Protein AF-0000000085039555 (afdb_homodimer)

Secondary structure (DSSP, 8-state):
-----SS-HHHHHHHHHHHHHHH-STT--HHHHHHHHTS-HHHHHHHH-SHHHHHHHHHHHHHHHTHHHHHHHHH--STHHHHHHHHHHHHHHHTSTT--SS-HHHHHHHHTTT---HHHHHHHHHHHHHHHHHHHHHHHTT----HHHHHHHHHHHHHHHHHHHHHHHHS-HHHHHHHHHHHTTT-/-----SS-HHHHHHHHHHHHHHH-STT--HHHHHHHHTS-HHHHHHHH-SHHHHHHHHHHHHHHHTHHHHHHHHH--STHHHHHHHHHHHHHHHTSTT--SS-HHHHHHHHTTT---HHHHHHHHHHHHHHHHHHHHHHHTT----HHHHHHHHHHHHHHHHHHHHHHHHS-HHHHHHHHHHHTTT-

Foldseek 3Di:
DPPPPPDDLLQLLQQVLQVCQAQNLVRDDLVNSCVRSVHDSVVCCVVQVDSVSSVVVSVVSLCVLCVVLVVVLLPDQQFLVSLLVSLVVVLVSCVDPSHHAFGSLLRLCVVCVVPPPVVSNVVSVVVLVVQLVSNLVSNPRVDPDDSVVSSVLSVLSSVLSSVLRVCSHPPDPVVSVVSSVVSSPPD/DPPDPPDDLLQLLQQVLQVCQAQNLVRDDLVNSCVRSVHDSVVCCVVQVDSVSSVVVSVVSLCVLCVVLVVVLLPDQQFLVSLLVSLVVLLVSCVDPSHHAFGSLLRLCVVCVVPPPPVNNVVSVVVLVVQLVSNLVSNPRVDPDDSVVSSVLSVLSSVLSSVLRVCSHPPDPVVSVVSSVVSSPPD

Solvent-accessible surface area (backbone atoms only — not comparable to full-atom values): 20346 Å² total; per-residue (Å²): 124,81,80,78,72,94,66,59,68,71,60,32,36,53,41,43,27,48,48,37,45,69,55,33,71,88,67,50,48,71,67,57,43,27,61,63,38,69,45,55,67,67,57,48,35,72,73,36,63,40,73,67,40,46,47,56,52,15,53,53,50,49,51,56,72,4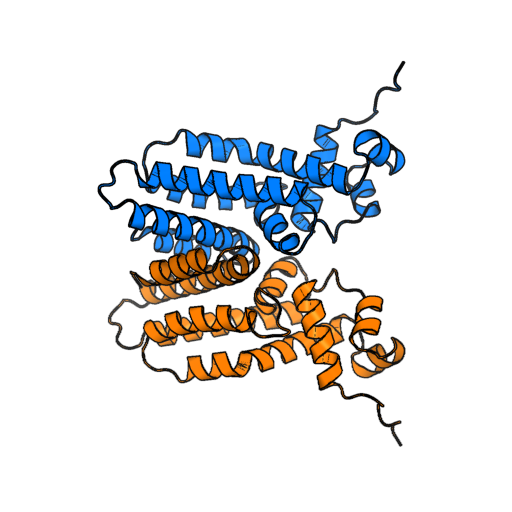9,33,62,62,50,52,53,52,68,70,52,84,63,15,61,59,42,54,53,49,47,56,53,51,57,53,52,53,26,70,38,86,85,48,49,53,41,44,57,59,58,51,48,44,64,71,43,49,84,50,83,53,61,67,63,49,49,54,38,48,50,50,53,52,49,51,36,50,51,44,39,55,28,54,50,51,95,51,88,69,54,70,69,56,48,51,37,50,23,39,25,49,52,38,49,49,49,10,48,30,56,34,56,50,71,50,54,73,65,44,50,49,33,29,53,55,58,66,52,70,77,103,125,82,80,77,72,95,67,58,68,70,60,32,37,51,42,42,28,48,47,37,45,69,54,32,70,88,67,50,46,72,67,57,44,26,63,64,38,70,45,55,65,65,58,47,35,72,75,37,63,42,72,65,40,46,48,56,50,16,54,53,49,47,52,57,71,48,34,62,62,50,52,54,52,69,70,51,85,63,15,60,60,43,53,54,49,46,56,54,50,57,52,52,52,28,70,37,87,86,46,49,55,40,45,56,58,59,50,47,44,63,71,43,49,85,52,82,53,61,66,64,47,48,54,39,49,49,50,53,53,50,51,35,51,51,44,39,55,28,54,49,50,94,50,87,70,55,68,69,56,47,50,38,51,22,40,25,50,52,36,48,49,49,9,47,31,56,33,56,50,70,51,52,75,65,45,50,49,33,29,56,54,58,64,52,73,78,104

Structure (mmCIF, N/CA/C/O backbone):
data_AF-0000000085039555-model_v1
#
loop_
_entity.id
_entity.type
_entity.pdbx_description
1 polymer 'Regulatory protein TetR'
#
loop_
_atom_site.group_PDB
_atom_site.id
_atom_site.type_symbol
_atom_site.label_atom_id
_atom_site.label_alt_id
_atom_site.label_comp_id
_atom_site.label_asym_id
_atom_site.label_entity_id
_atom_site.label_seq_id
_atom_site.pdbx_PDB_ins_code
_atom_site.Cartn_x
_atom_site.Cartn_y
_atom_site.Cartn_z
_atom_site.occupancy
_atom_site.B_iso_or_equiv
_atom_site.auth_seq_id
_atom_site.auth_comp_id
_atom_site.auth_asym_id
_atom_site.auth_atom_id
_atom_site.pdbx_PDB_model_num
ATOM 1 N N . MET A 1 1 ? -22.656 36.125 22.531 1 38.75 1 MET A N 1
ATOM 2 C CA . MET A 1 1 ? -23.172 35.375 21.375 1 38.75 1 MET A CA 1
ATOM 3 C C . MET A 1 1 ? -22.031 34.75 20.578 1 38.75 1 MET A C 1
ATOM 5 O O . MET A 1 1 ? -21.016 35.406 20.312 1 38.75 1 MET A O 1
ATOM 9 N N . ALA A 1 2 ? -21.859 33.469 20.688 1 50.06 2 ALA A N 1
ATOM 10 C CA . ALA A 1 2 ? -20.672 32.844 20.109 1 50.06 2 ALA A CA 1
ATOM 11 C C . ALA A 1 2 ? -20.484 33.281 18.656 1 50.06 2 ALA A C 1
ATOM 13 O O . ALA A 1 2 ? -21.438 33.312 17.875 1 50.06 2 ALA A O 1
ATOM 14 N N . ARG A 1 3 ? -19.531 34.062 18.344 1 52.81 3 ARG A N 1
ATOM 15 C CA . ARG A 1 3 ? -19.297 34.625 17.016 1 52.81 3 ARG A CA 1
ATOM 16 C C . ARG A 1 3 ? -19.469 33.562 15.938 1 52.81 3 ARG A C 1
ATOM 18 O O . ARG A 1 3 ? -18.953 32.438 16.078 1 52.81 3 ARG A O 1
ATOM 25 N N . LYS A 1 4 ? -20.562 33.625 15.125 1 56.28 4 LYS A N 1
ATOM 26 C CA . LYS A 1 4 ? -20.984 32.688 14.07 1 56.28 4 LYS A CA 1
ATOM 27 C C . LYS A 1 4 ? -19.844 32.406 13.094 1 56.28 4 LYS A C 1
ATOM 29 O O . LYS A 1 4 ? -19.203 33.344 12.602 1 56.28 4 LYS A O 1
ATOM 34 N N . LYS A 1 5 ? -19.25 31.203 13.016 1 69.44 5 LYS A N 1
ATOM 35 C CA . LYS A 1 5 ? -18.219 30.797 12.062 1 69.44 5 LYS A CA 1
ATOM 36 C C . LYS A 1 5 ? -18.609 31.172 10.633 1 69.44 5 LYS A C 1
ATOM 38 O O . LYS A 1 5 ? -19.781 31.047 10.25 1 69.44 5 LYS A O 1
ATOM 43 N N . GLU A 1 6 ? -17.828 31.875 9.914 1 80.19 6 GLU A N 1
ATOM 44 C CA . GLU A 1 6 ? -18.062 32.344 8.547 1 80.19 6 GLU A CA 1
ATOM 45 C C . GLU A 1 6 ? -17.859 31.203 7.543 1 80.19 6 GLU A C 1
ATOM 47 O O . GLU A 1 6 ? -17.844 31.438 6.332 1 80.19 6 GLU A O 1
ATOM 52 N N . TYR A 1 7 ? -17.672 29.953 8.031 1 87.44 7 TYR A N 1
ATOM 53 C CA . TYR A 1 7 ? -17.469 28.828 7.137 1 87.44 7 TYR A CA 1
ATOM 54 C C . TYR A 1 7 ? -18.234 27.594 7.633 1 87.44 7 TYR A C 1
ATOM 56 O O . TYR A 1 7 ? -18.609 27.531 8.797 1 87.44 7 TYR A O 1
ATOM 64 N N . ARG A 1 8 ? -18.516 26.719 6.719 1 92 8 ARG A N 1
ATOM 65 C CA . ARG A 1 8 ? -19.125 25.438 7.043 1 92 8 ARG A CA 1
ATOM 66 C C . ARG A 1 8 ? -18.078 24.391 7.344 1 92 8 ARG A C 1
ATOM 68 O O . ARG A 1 8 ? -17.234 24.078 6.492 1 92 8 ARG A O 1
ATOM 75 N N . GLU A 1 9 ? -18.094 23.766 8.461 1 92.12 9 GLU A N 1
ATOM 76 C CA . GLU A 1 9 ? -17.062 22.828 8.914 1 92.12 9 GLU A CA 1
ATOM 77 C C . GLU A 1 9 ? -16.984 21.625 7.992 1 92.12 9 GLU A C 1
ATOM 79 O O . GLU A 1 9 ? -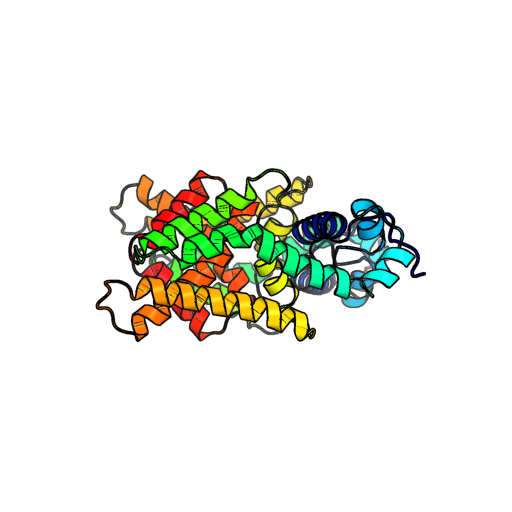15.883 21.141 7.684 1 92.12 9 GLU A O 1
ATOM 84 N N . GLU A 1 10 ? -18.172 21.172 7.488 1 92.19 10 GLU A N 1
ATOM 85 C CA . GLU A 1 10 ? -18.188 20 6.609 1 92.19 10 GLU A CA 1
ATOM 86 C C . GLU A 1 10 ? -17.453 20.281 5.305 1 92.19 10 GLU A C 1
ATOM 88 O O . GLU A 1 10 ? -16.75 19.406 4.781 1 92.19 10 GLU A O 1
ATOM 93 N N . GLU A 1 11 ? -17.547 21.453 4.832 1 94.19 11 GLU A N 1
ATOM 94 C CA . GLU A 1 11 ? -16.906 21.812 3.57 1 94.19 11 GLU A CA 1
ATOM 95 C C . GLU A 1 11 ? -15.398 21.922 3.725 1 94.19 11 GLU A C 1
ATOM 97 O O . GLU A 1 11 ? -14.648 21.453 2.865 1 94.19 11 GLU A O 1
ATOM 102 N N . VAL A 1 12 ? -15.031 22.547 4.797 1 95.94 12 VAL A N 1
ATOM 103 C CA . VAL A 1 12 ? -13.602 22.75 4.969 1 95.94 12 VAL A CA 1
ATOM 104 C C . VAL A 1 12 ? -12.922 21.422 5.301 1 95.94 12 VAL A C 1
ATOM 106 O O . VAL A 1 12 ? -11.781 21.188 4.898 1 95.94 12 VAL A O 1
ATOM 109 N N . ILE A 1 13 ? -13.641 20.547 5.973 1 96.75 13 ILE A N 1
ATOM 110 C CA . ILE A 1 13 ? -13.086 19.25 6.316 1 96.75 13 ILE A CA 1
ATOM 111 C C . ILE A 1 13 ? -12.984 18.391 5.059 1 96.75 13 ILE A C 1
ATOM 113 O O . ILE A 1 13 ? -12.031 17.609 4.898 1 96.75 13 ILE A O 1
ATOM 117 N N . ASP A 1 14 ? -13.945 18.531 4.203 1 95.38 14 ASP A N 1
ATOM 118 C CA . ASP A 1 14 ? -13.891 17.812 2.939 1 95.38 14 ASP A CA 1
ATOM 119 C C . ASP A 1 14 ? -12.625 18.156 2.164 1 95.38 14 ASP A C 1
ATOM 121 O O . ASP A 1 14 ? -11.969 17.266 1.618 1 95.38 14 ASP A O 1
ATOM 125 N N . LYS A 1 15 ? -12.289 19.391 2.15 1 95.75 15 LYS A N 1
ATOM 126 C CA . LYS A 1 15 ? -11.078 19.844 1.474 1 95.75 15 LYS A CA 1
ATOM 127 C C . LYS A 1 15 ? -9.828 19.312 2.168 1 95.75 15 LYS A C 1
ATOM 129 O O . LYS A 1 15 ? -8.875 18.891 1.506 1 95.75 15 LYS A O 1
ATOM 134 N N . ALA A 1 16 ? -9.844 19.359 3.488 1 96.94 16 ALA A N 1
ATOM 135 C CA . ALA A 1 16 ? -8.727 18.828 4.262 1 96.94 16 ALA A CA 1
ATOM 136 C C . ALA A 1 16 ? -8.555 17.328 4.027 1 96.94 16 ALA A C 1
ATOM 138 O O . ALA A 1 16 ? -7.434 16.844 3.881 1 96.94 16 ALA A O 1
ATOM 139 N N . MET A 1 17 ? -9.672 16.672 4 1 95.88 17 MET A N 1
ATOM 140 C CA . MET A 1 17 ? -9.672 15.227 3.783 1 95.88 17 MET A CA 1
ATOM 141 C C . MET A 1 17 ? -9 14.875 2.461 1 95.88 17 MET A C 1
ATOM 143 O O . MET A 1 17 ? -8.148 13.984 2.406 1 95.88 17 MET A O 1
ATOM 147 N N . ARG A 1 18 ? -9.297 15.586 1.459 1 93.88 18 ARG A N 1
ATOM 148 C CA . ARG A 1 18 ? -8.727 15.328 0.142 1 93.88 18 ARG A CA 1
ATOM 149 C C . ARG A 1 18 ? -7.223 15.602 0.133 1 93.88 18 ARG A C 1
ATOM 151 O O . ARG A 1 18 ? -6.465 14.906 -0.543 1 93.88 18 ARG A O 1
ATOM 158 N N . LEU A 1 19 ? -6.859 16.594 0.88 1 94.25 19 LEU A N 1
ATOM 159 C CA . LEU A 1 19 ? -5.434 16.891 0.996 1 94.25 19 LEU A CA 1
ATOM 160 C C . LEU A 1 19 ? -4.699 15.766 1.723 1 94.25 19 LEU A C 1
ATOM 162 O O . LEU A 1 19 ? -3.643 15.32 1.272 1 94.25 19 LEU A O 1
ATOM 166 N N . PHE A 1 20 ? -5.25 15.305 2.848 1 94.38 20 PHE A N 1
ATOM 167 C CA . PHE A 1 20 ? -4.66 14.195 3.586 1 94.38 20 PHE A CA 1
ATOM 168 C C . PHE A 1 20 ? -4.625 12.93 2.732 1 94.38 20 PHE A C 1
ATOM 170 O O . PHE A 1 20 ? -3.682 12.141 2.82 1 94.38 20 PHE A O 1
ATOM 177 N N . TRP A 1 21 ? -5.637 12.805 1.953 1 91.56 21 TRP A N 1
ATOM 178 C CA . TRP A 1 21 ? -5.734 11.648 1.074 1 91.56 21 TRP A CA 1
ATOM 179 C C . TRP A 1 21 ? -4.617 11.656 0.035 1 91.56 21 TRP A C 1
ATOM 181 O O . TRP A 1 21 ? -4.004 10.617 -0.237 1 91.56 21 TRP A O 1
ATOM 191 N N . ARG A 1 22 ? -4.328 12.758 -0.402 1 88 22 ARG A N 1
ATOM 192 C CA . ARG A 1 22 ? -3.311 12.906 -1.435 1 88 22 ARG A CA 1
ATOM 193 C C . ARG A 1 22 ? -1.908 12.844 -0.836 1 88 22 ARG A C 1
ATOM 195 O O . ARG A 1 22 ? -1.037 12.141 -1.361 1 88 22 ARG A O 1
ATOM 202 N N . ASN A 1 23 ? -1.763 13.477 0.374 1 85.56 23 ASN A N 1
ATOM 203 C CA . ASN A 1 23 ? -0.415 13.742 0.87 1 85.56 23 ASN A CA 1
ATOM 204 C C . ASN A 1 23 ? -0.046 12.797 2.012 1 85.56 23 ASN A C 1
ATOM 206 O O . ASN A 1 23 ? 1.136 12.578 2.283 1 85.56 23 ASN A O 1
ATOM 210 N N . GLY A 1 24 ? -1.087 12.305 2.682 1 88.94 24 GLY A N 1
ATOM 211 C CA . GLY A 1 24 ? -0.837 11.688 3.973 1 88.94 24 GLY A CA 1
ATOM 212 C C . GLY A 1 24 ? -0.773 12.688 5.113 1 88.94 24 GLY A C 1
ATOM 213 O O . GLY A 1 24 ? -0.814 13.898 4.887 1 88.94 24 GLY A O 1
ATOM 214 N N . TYR A 1 25 ? -0.724 12.203 6.316 1 90.12 25 TYR A N 1
ATOM 215 C CA . TYR A 1 25 ? -0.759 13.031 7.52 1 90.12 25 TYR A CA 1
ATOM 216 C C . TYR A 1 25 ? 0.548 13.789 7.699 1 90.12 25 TYR A C 1
ATOM 218 O O . TYR A 1 25 ? 0.542 15.008 7.895 1 90.12 25 TYR A O 1
ATOM 226 N N . GLU A 1 26 ? 1.621 13.125 7.617 1 83.81 26 GLU A N 1
ATOM 227 C CA . GLU A 1 26 ? 2.922 13.688 7.965 1 83.81 26 GLU A CA 1
ATOM 228 C C . GLU A 1 26 ? 3.336 14.766 6.969 1 83.81 26 GLU A C 1
ATOM 230 O O . GLU A 1 26 ? 3.943 15.773 7.352 1 83.81 26 GLU A O 1
ATOM 235 N N . ARG A 1 27 ? 2.91 14.625 5.738 1 83.62 27 ARG A N 1
ATOM 236 C CA . ARG A 1 27 ? 3.344 15.547 4.691 1 83.62 27 ARG A CA 1
ATOM 237 C C . ARG A 1 27 ? 2.416 16.75 4.602 1 83.62 27 ARG A C 1
ATOM 239 O O . ARG A 1 27 ? 2.674 17.688 3.838 1 83.62 27 ARG A O 1
ATOM 246 N N . THR A 1 28 ? 1.45 16.672 5.309 1 92.38 28 THR A N 1
ATOM 247 C CA . THR A 1 28 ? 0.508 17.781 5.312 1 92.38 28 THR A CA 1
ATOM 248 C C . THR A 1 28 ? 0.825 18.766 6.445 1 92.38 28 THR A C 1
ATOM 250 O O . THR A 1 28 ? 0.903 18.359 7.609 1 92.38 28 THR A O 1
ATOM 253 N N . SER A 1 29 ? 1.094 20 6.086 1 92.75 29 SER A N 1
ATOM 254 C CA . SER A 1 29 ? 1.401 21.016 7.082 1 92.75 29 SER A CA 1
ATOM 255 C C . SER A 1 29 ? 0.17 21.844 7.418 1 92.75 29 SER A C 1
ATOM 257 O O . SER A 1 29 ? -0.828 21.812 6.695 1 92.75 29 SER A O 1
ATOM 259 N N . MET A 1 30 ? 0.354 22.594 8.484 1 94.75 30 MET A N 1
ATOM 260 C CA . MET A 1 30 ? -0.72 23.5 8.867 1 94.75 30 MET A CA 1
ATOM 261 C C . MET A 1 30 ? -0.914 24.578 7.809 1 94.75 30 MET A C 1
ATOM 263 O O . MET A 1 30 ? -2.041 25.016 7.555 1 94.75 30 MET A O 1
ATOM 267 N N . GLN A 1 31 ? 0.128 24.953 7.238 1 95.38 31 GLN A N 1
ATOM 268 C CA . GLN A 1 31 ? 0.054 25.969 6.195 1 95.38 31 GLN A CA 1
ATOM 269 C C . GLN A 1 31 ? -0.742 25.469 4.992 1 95.38 31 GLN A C 1
ATOM 271 O O . GLN A 1 31 ? -1.551 26.203 4.426 1 95.38 31 GLN A O 1
ATOM 276 N N . MET A 1 32 ? -0.515 24.25 4.582 1 95 32 MET A N 1
ATOM 277 C CA . MET A 1 32 ? -1.264 23.641 3.49 1 95 32 MET A CA 1
ATOM 278 C C . MET A 1 32 ? -2.748 23.547 3.828 1 95 32 MET A C 1
ATOM 280 O O . MET A 1 32 ? -3.6 23.812 2.98 1 95 32 MET A O 1
ATOM 284 N N . LEU A 1 33 ? -3.012 23.172 5.078 1 97.56 33 LEU A N 1
ATOM 285 C CA . LEU A 1 33 ? -4.398 23.062 5.523 1 97.56 33 LEU A CA 1
ATOM 286 C C . LEU A 1 33 ? -5.09 24.422 5.48 1 97.56 33 LEU A C 1
ATOM 288 O O . LEU A 1 33 ? -6.223 24.531 5.012 1 97.56 33 LEU A O 1
ATOM 292 N N . GLU A 1 34 ? -4.371 25.406 5.922 1 96.75 34 GLU A N 1
ATOM 293 C CA . GLU A 1 34 ? -4.918 26.75 5.875 1 96.75 34 GLU A CA 1
ATOM 294 C C . GLU A 1 34 ? -5.297 27.141 4.449 1 96.75 34 GLU A C 1
ATOM 296 O O . GLU A 1 34 ? -6.379 27.688 4.215 1 96.75 34 GLU A O 1
ATOM 301 N N . LYS A 1 35 ? -4.461 26.875 3.592 1 97 35 LYS A N 1
ATOM 302 C CA . LYS A 1 35 ? -4.648 27.25 2.193 1 97 35 LYS A CA 1
ATOM 303 C C . LYS A 1 35 ? -5.836 26.531 1.58 1 97 35 LYS A C 1
ATOM 305 O O . LYS A 1 35 ? -6.699 27.141 0.956 1 97 35 LYS A O 1
ATOM 310 N N . VAL A 1 36 ? -5.957 25.25 1.78 1 96 36 VAL A N 1
ATOM 311 C CA . VAL A 1 36 ? -6.957 24.453 1.081 1 96 36 VAL A CA 1
ATOM 312 C C . VAL A 1 36 ? -8.32 24.625 1.755 1 96 36 VAL A C 1
ATOM 314 O O . VAL A 1 36 ? -9.352 24.625 1.085 1 96 36 VAL A O 1
ATOM 317 N N . MET A 1 37 ? -8.242 24.734 3.045 1 96.56 37 MET A N 1
ATOM 318 C CA . MET A 1 37 ? -9.492 24.891 3.781 1 96.56 37 MET A CA 1
ATOM 319 C C . MET A 1 37 ? -10.062 26.297 3.615 1 96.56 37 MET A C 1
ATOM 321 O O . MET A 1 37 ? -11.266 26.5 3.797 1 96.56 37 MET A O 1
ATOM 325 N N . GLY A 1 38 ? -9.172 27.25 3.471 1 96.25 38 GLY A N 1
ATOM 326 C CA . GLY A 1 38 ? -9.609 28.625 3.242 1 96.25 38 GLY A CA 1
ATOM 327 C C . GLY A 1 38 ? -9.922 29.375 4.523 1 96.25 38 GLY A C 1
ATOM 328 O O . GLY A 1 38 ? -10.695 30.328 4.52 1 96.25 38 GLY A O 1
ATOM 329 N N . ILE A 1 39 ? -9.492 28.875 5.594 1 95.06 39 ILE A N 1
ATOM 330 C CA . ILE A 1 39 ? -9.648 29.531 6.891 1 95.06 39 ILE A CA 1
ATOM 331 C C . ILE A 1 39 ? -8.289 29.656 7.566 1 95.06 39 ILE A C 1
ATOM 333 O O . ILE A 1 39 ? -7.383 28.859 7.316 1 95.06 39 ILE A O 1
ATOM 337 N N . ASN A 1 40 ? -8.156 30.641 8.391 1 93 40 ASN A N 1
ATOM 338 C CA . ASN A 1 40 ? -6.844 30.891 8.984 1 93 40 ASN A CA 1
ATOM 339 C C . ASN A 1 40 ? -6.547 29.922 10.117 1 93 40 ASN A C 1
ATOM 341 O O . ASN A 1 40 ? -7.438 29.203 10.57 1 93 40 ASN A O 1
ATOM 345 N N . LYS A 1 41 ? -5.324 29.922 10.578 1 93.88 41 LYS A N 1
ATOM 346 C CA . LYS A 1 41 ? -4.824 28.969 11.57 1 93.88 41 LYS A CA 1
ATOM 347 C C . LYS A 1 41 ? -5.609 29.094 12.875 1 93.88 41 LYS A C 1
ATOM 349 O O . LYS A 1 41 ? -5.879 28.078 13.531 1 93.88 41 LYS A O 1
ATOM 354 N N . PHE A 1 42 ? -5.922 30.281 13.266 1 92.31 42 PHE A N 1
ATOM 355 C CA . PHE A 1 42 ? -6.66 30.5 14.508 1 92.31 42 PHE A CA 1
ATOM 356 C C . PHE A 1 42 ? -8.016 29.812 14.453 1 92.31 42 PHE A C 1
ATOM 358 O O . PHE A 1 42 ? -8.43 29.156 15.414 1 92.31 42 PHE A O 1
ATOM 365 N N . SER A 1 43 ? -8.633 30 13.367 1 93.88 43 SER A N 1
ATOM 366 C CA . SER A 1 43 ? -9.93 29.359 13.172 1 93.88 43 SER A CA 1
ATOM 367 C C . SER A 1 43 ? -9.812 27.828 13.219 1 93.88 43 SER A C 1
ATOM 369 O O . SER A 1 43 ? -10.664 27.156 13.797 1 93.88 43 SER A O 1
ATOM 371 N N . ILE A 1 44 ? -8.766 27.25 12.57 1 95.69 44 ILE A N 1
ATOM 372 C CA . ILE A 1 44 ? -8.539 25.797 12.555 1 95.69 44 ILE A CA 1
ATOM 373 C C . ILE A 1 44 ? -8.336 25.297 13.984 1 95.69 44 ILE A C 1
ATOM 375 O O . ILE A 1 44 ? -8.953 24.328 14.398 1 95.69 44 ILE A O 1
ATOM 379 N N . TYR A 1 45 ? -7.594 26.031 14.75 1 94.31 45 TYR A N 1
ATOM 380 C CA . TYR A 1 45 ? -7.312 25.641 16.125 1 94.31 45 TYR A CA 1
ATOM 381 C C . TYR A 1 45 ? -8.562 25.734 16.984 1 94.31 45 TYR A C 1
ATOM 383 O O . TYR A 1 45 ? -8.812 24.875 17.844 1 94.31 45 TYR A O 1
ATOM 391 N N . SER A 1 46 ? -9.25 26.766 16.75 1 94.06 46 SER A N 1
ATOM 392 C CA . SER A 1 46 ? -10.453 27 17.547 1 94.06 46 SER A CA 1
ATOM 393 C C . SER A 1 46 ? -11.492 25.922 17.281 1 94.06 46 SER A C 1
ATOM 395 O O . SER A 1 46 ? -12.164 25.469 18.219 1 94.06 46 SER A O 1
ATOM 397 N N . SER A 1 47 ? -11.516 25.516 16.078 1 94.25 47 SER A N 1
ATOM 398 C CA . SER A 1 47 ? -12.578 24.594 15.688 1 94.25 47 SER A CA 1
ATOM 399 C C . SER A 1 47 ? -12.133 23.141 15.852 1 94.25 47 SER A C 1
ATOM 401 O O . SER A 1 47 ? -12.938 22.266 16.188 1 94.25 47 SER A O 1
ATOM 403 N N . PHE A 1 48 ? -10.828 22.828 15.586 1 95.62 48 PHE A N 1
ATOM 404 C CA . PHE A 1 48 ? -10.414 21.438 15.461 1 95.62 48 PHE A CA 1
ATOM 405 C C . PHE A 1 48 ? -9.289 21.109 16.438 1 95.62 48 PHE A C 1
ATOM 407 O O . PHE A 1 48 ? -8.898 19.953 16.578 1 95.62 48 PHE A O 1
ATOM 414 N N . GLY A 1 49 ? -8.773 22.188 17.016 1 94.38 49 GLY A N 1
ATOM 415 C CA . GLY A 1 49 ? -7.793 21.984 18.078 1 94.38 49 GLY A CA 1
ATOM 416 C C . GLY A 1 49 ? -6.371 21.891 17.562 1 94.38 49 GLY A C 1
ATOM 417 O O . GLY A 1 49 ? -5.477 22.578 18.031 1 94.38 49 GLY A O 1
ATOM 418 N N . SER A 1 50 ? -6.188 20.984 16.594 1 94.88 50 SER A N 1
ATOM 419 C CA . SER A 1 50 ? -4.852 20.688 16.094 1 94.88 50 SER A CA 1
ATOM 420 C C . SER A 1 50 ? -4.91 20.031 14.727 1 94.88 50 SER A C 1
ATOM 422 O O . SER A 1 50 ? -5.996 19.719 14.227 1 94.88 50 SER A O 1
ATOM 424 N N . LYS A 1 51 ? -3.727 19.859 14.125 1 95.31 51 LYS A N 1
ATOM 425 C CA . LYS A 1 51 ? -3.643 19.078 12.906 1 95.31 51 LYS A CA 1
ATOM 426 C C . LYS A 1 51 ? -4.254 17.688 13.102 1 95.31 51 LYS A C 1
ATOM 428 O O . LYS A 1 51 ? -4.965 17.188 12.227 1 95.31 51 LYS A O 1
ATOM 433 N N . ARG A 1 52 ? -3.898 17.156 14.234 1 94.88 52 ARG A N 1
ATOM 434 C CA . ARG A 1 52 ? -4.445 15.852 14.594 1 94.88 52 ARG A CA 1
ATOM 435 C C . ARG A 1 52 ? -5.969 15.898 14.648 1 94.88 52 ARG A C 1
ATOM 437 O O . ARG A 1 52 ? -6.637 14.961 14.188 1 94.88 52 ARG A O 1
ATOM 444 N N . GLY A 1 53 ? -6.457 16.875 15.219 1 95.69 53 GLY A N 1
ATOM 445 C CA . GLY A 1 53 ? -7.898 17.047 15.266 1 95.69 53 GLY A CA 1
ATOM 446 C C . GLY A 1 53 ? -8.531 17.125 13.891 1 95.69 53 GLY A C 1
ATOM 447 O O . GLY A 1 53 ? -9.57 16.516 13.633 1 95.69 53 GLY A O 1
ATOM 448 N N . VAL A 1 54 ? -7.953 17.922 13.023 1 97.19 54 VAL A N 1
ATOM 449 C CA . VAL A 1 54 ? -8.43 18.031 11.648 1 97.19 54 VAL A CA 1
ATOM 450 C C . VAL A 1 54 ? -8.383 16.656 10.977 1 97.19 54 VAL A C 1
ATOM 452 O O . VAL A 1 54 ? -9.32 16.281 10.273 1 97.19 54 VAL A O 1
ATOM 455 N N . PHE A 1 55 ? -7.355 15.938 11.211 1 96.81 55 PHE A N 1
ATOM 456 C CA . PHE A 1 55 ? -7.164 14.633 10.586 1 96.81 55 PHE A CA 1
ATOM 457 C C . PHE A 1 55 ? -8.234 13.648 11.039 1 96.81 55 PHE A C 1
ATOM 459 O O . PHE A 1 55 ? -8.812 12.93 10.219 1 96.81 55 PHE A O 1
ATOM 466 N N . LEU A 1 56 ? -8.461 13.641 12.344 1 95.5 56 LEU A N 1
ATOM 467 C CA . LEU A 1 56 ? -9.477 12.742 12.875 1 95.5 56 LEU A CA 1
ATOM 468 C C . LEU A 1 56 ? -10.844 13.031 12.25 1 95.5 56 LEU A 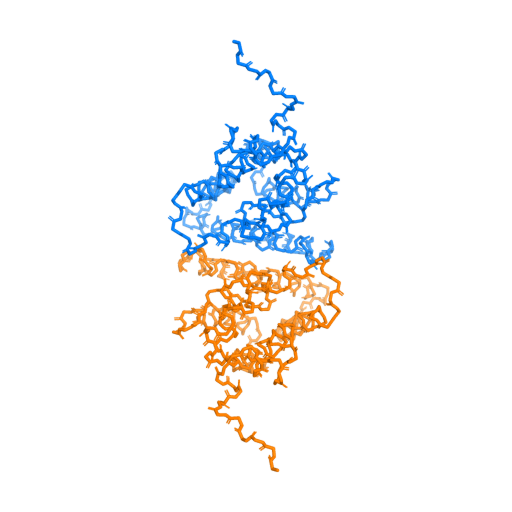C 1
ATOM 470 O O . LEU A 1 56 ? -11.562 12.102 11.875 1 95.5 56 LEU A O 1
ATOM 474 N N . GLN A 1 57 ? -11.117 14.273 12.078 1 95.69 57 GLN A N 1
ATOM 475 C CA . GLN A 1 57 ? -12.375 14.648 11.43 1 95.69 57 GLN A CA 1
ATOM 476 C C . GLN A 1 57 ? -12.359 14.281 9.953 1 95.69 57 GLN A C 1
ATOM 478 O O . GLN A 1 57 ? -13.398 13.922 9.383 1 95.69 57 GLN A O 1
ATOM 483 N N . SER A 1 58 ? -11.25 14.391 9.328 1 96.31 58 SER A N 1
ATOM 484 C CA . SER A 1 58 ? -11.102 14.008 7.93 1 96.31 58 SER A CA 1
ATOM 485 C C . SER A 1 58 ? -11.344 12.516 7.734 1 96.31 58 SER A C 1
ATOM 487 O O . SER A 1 58 ? -11.953 12.109 6.746 1 96.31 58 SER A O 1
ATOM 489 N N . LEU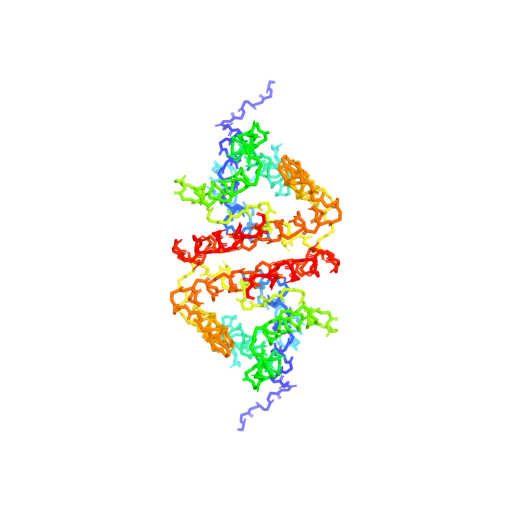 A 1 59 ? -10.844 11.711 8.688 1 94.62 59 LEU A N 1
ATOM 490 C CA . LEU A 1 59 ? -11.078 10.273 8.625 1 94.62 59 LEU A CA 1
ATOM 491 C C . LEU A 1 59 ? -12.562 9.961 8.711 1 94.62 59 LEU A C 1
ATOM 493 O O . LEU A 1 59 ? -13.062 9.086 7.992 1 94.62 59 LEU A O 1
ATOM 497 N N . ASN A 1 60 ? -13.227 10.68 9.531 1 93.19 60 ASN A N 1
ATOM 498 C CA . ASN A 1 60 ? -14.672 10.508 9.641 1 93.19 60 ASN A CA 1
ATOM 499 C C . ASN A 1 60 ? -15.383 10.922 8.352 1 93.19 60 ASN A C 1
ATOM 501 O O . ASN A 1 60 ? -16.328 10.258 7.91 1 93.19 60 ASN A O 1
ATOM 505 N N . CYS A 1 61 ? -14.945 12.016 7.848 1 93.81 61 CYS A N 1
ATOM 506 C CA . CYS A 1 61 ? -15.492 12.5 6.586 1 93.81 61 CYS A CA 1
ATOM 507 C C . CYS A 1 61 ? -15.289 11.477 5.477 1 93.81 61 CYS A C 1
ATOM 509 O O . CYS A 1 61 ? -16.203 11.234 4.68 1 93.81 61 CYS A O 1
ATOM 511 N N . TYR A 1 62 ? -14.156 10.891 5.438 1 93.31 62 TYR A N 1
ATOM 512 C CA . TYR A 1 62 ? -13.852 9.859 4.449 1 93.31 62 TYR A CA 1
ATOM 513 C C . TYR A 1 62 ? -14.805 8.68 4.586 1 93.31 62 TYR A C 1
ATOM 515 O O . TYR A 1 62 ? -15.312 8.164 3.586 1 93.31 62 TYR A O 1
ATOM 523 N N . GLN A 1 63 ? -14.977 8.242 5.801 1 89.62 63 GLN A N 1
ATOM 524 C CA . GLN A 1 63 ? -15.867 7.117 6.047 1 89.62 63 GLN A CA 1
ATOM 525 C C . GLN A 1 63 ? -17.281 7.418 5.555 1 89.62 63 GLN A C 1
ATOM 527 O O . GLN A 1 63 ? -17.969 6.531 5.035 1 89.62 63 GLN A O 1
ATOM 532 N N . SER A 1 64 ? -17.672 8.656 5.68 1 87.81 64 SER A N 1
ATOM 533 C CA . SER A 1 64 ? -18.969 9.062 5.18 1 87.81 64 SER A CA 1
ATOM 534 C C . SER A 1 64 ? -19 9.086 3.654 1 87.81 64 SER A C 1
ATOM 536 O O . SER A 1 64 ? -20.016 8.734 3.041 1 87.81 64 SER A O 1
ATOM 538 N N . THR A 1 65 ? -17.938 9.539 3.078 1 85.38 65 THR A N 1
ATOM 539 C CA . THR A 1 65 ? -17.797 9.625 1.627 1 85.38 65 THR A CA 1
ATOM 540 C C . THR A 1 65 ? -17.922 8.242 0.99 1 85.38 65 THR A C 1
ATOM 542 O O . THR A 1 65 ? -18.578 8.086 -0.044 1 85.38 65 THR A O 1
ATOM 545 N N . VAL A 1 66 ? -17.344 7.262 1.67 1 87.06 66 VAL A N 1
ATOM 546 C CA . VAL A 1 66 ? -17.391 5.91 1.116 1 87.06 66 VAL A CA 1
ATOM 547 C C . VAL A 1 66 ? -18.531 5.121 1.752 1 87.06 66 VAL A C 1
ATOM 549 O O . VAL A 1 66 ? -18.719 3.939 1.453 1 87.06 66 VAL A O 1
ATOM 552 N N . GLY A 1 67 ? -19.266 5.75 2.594 1 87.69 67 GLY A N 1
ATOM 553 C CA . GLY A 1 67 ? -20.312 5.113 3.379 1 87.69 67 GLY A CA 1
ATOM 554 C C . GLY A 1 67 ? -21.359 4.406 2.527 1 87.69 67 GLY A C 1
ATOM 555 O O . GLY A 1 67 ? -21.766 3.289 2.846 1 87.69 67 GLY A O 1
ATOM 556 N N . ALA A 1 68 ? -21.703 5.051 1.434 1 88.62 68 ALA A N 1
ATOM 557 C CA . ALA A 1 68 ? -22.719 4.473 0.565 1 88.62 68 ALA A CA 1
ATOM 558 C C . ALA A 1 68 ? -22.266 3.143 -0.021 1 88.62 68 ALA A C 1
ATOM 560 O O . ALA A 1 68 ? -23.047 2.199 -0.135 1 88.62 68 ALA A O 1
ATOM 561 N N . MET A 1 69 ? -21.047 3.076 -0.403 1 90.5 69 MET A N 1
ATOM 562 C CA . MET A 1 69 ? -20.5 1.844 -0.954 1 90.5 69 MET A CA 1
ATOM 563 C C . MET A 1 69 ? -20.531 0.722 0.078 1 90.5 69 MET A C 1
ATOM 565 O O . MET A 1 69 ? -20.922 -0.405 -0.236 1 90.5 69 MET A O 1
ATOM 569 N N . PHE A 1 70 ? -20.234 1.059 1.306 1 91.25 70 PHE A N 1
ATOM 570 C CA . PHE A 1 70 ? -20.219 0.06 2.367 1 91.25 70 PHE A CA 1
ATOM 571 C C . PHE A 1 70 ? -21.625 -0.366 2.742 1 91.25 70 PHE A C 1
ATOM 573 O O . PHE A 1 70 ? -21.875 -1.541 3.02 1 91.25 70 PHE A O 1
ATOM 580 N N . GLU A 1 71 ? -22.484 0.611 2.76 1 93.31 71 GLU A N 1
ATOM 581 C CA . GLU A 1 71 ? -23.875 0.276 3.055 1 93.31 71 GLU A CA 1
ATOM 582 C C . GLU A 1 71 ? -24.453 -0.667 2.002 1 93.31 71 GLU A C 1
ATOM 584 O O . GLU A 1 71 ? -25.156 -1.626 2.338 1 93.31 71 GLU A O 1
ATOM 589 N N . LYS A 1 72 ? -24.172 -0.34 0.762 1 94.75 72 LYS A N 1
ATOM 590 C CA . LYS A 1 72 ? -24.562 -1.226 -0.326 1 94.75 72 LYS A CA 1
ATOM 591 C C . LYS A 1 72 ? -23.984 -2.625 -0.139 1 94.75 72 LYS A C 1
ATOM 593 O O . LYS A 1 72 ? -24.703 -3.623 -0.3 1 94.75 72 LYS A O 1
ATOM 598 N N . PHE A 1 73 ? -22.766 -2.719 0.221 1 95.88 73 PHE A N 1
ATOM 599 C CA . PHE A 1 73 ? -22.062 -3.982 0.438 1 95.88 73 PHE A CA 1
ATOM 600 C C . PHE A 1 73 ? -22.688 -4.75 1.596 1 95.88 73 PHE A C 1
ATOM 602 O O . PHE A 1 73 ? -22.953 -5.953 1.482 1 95.88 73 PHE A O 1
ATOM 609 N N . LYS A 1 74 ? -22.984 -4.086 2.639 1 94.88 74 LYS A N 1
ATOM 610 C CA . LYS A 1 74 ? -23.562 -4.684 3.836 1 94.88 74 LYS A CA 1
ATOM 611 C C . LYS A 1 74 ? -24.938 -5.293 3.535 1 94.88 74 LYS A C 1
ATOM 613 O O . LYS A 1 74 ? -25.266 -6.367 4.039 1 94.88 74 LYS A O 1
ATOM 618 N N . LYS A 1 75 ? -25.641 -4.676 2.723 1 95.81 75 LYS A N 1
ATOM 619 C CA . LYS A 1 75 ? -27.016 -5.066 2.467 1 95.81 75 LYS A CA 1
ATOM 620 C C . LYS A 1 75 ? -27.094 -6.148 1.396 1 95.81 75 LYS A C 1
ATOM 622 O O . LYS A 1 75 ? -28.125 -6.812 1.25 1 95.81 75 LYS A O 1
ATOM 627 N N . ALA A 1 76 ? -26.047 -6.281 0.603 1 95.38 76 ALA A N 1
ATOM 628 C CA . ALA A 1 76 ? -26.031 -7.273 -0.471 1 95.38 76 ALA A CA 1
ATOM 629 C C . ALA A 1 76 ? -26.047 -8.688 0.091 1 95.38 76 ALA A C 1
ATOM 631 O O . ALA A 1 76 ? -25.594 -8.922 1.215 1 95.38 76 ALA A O 1
ATOM 632 N N . SER A 1 77 ? -26.594 -9.664 -0.68 1 95.56 77 SER A N 1
ATOM 633 C CA . SER A 1 77 ? -26.781 -11.016 -0.145 1 95.56 77 SER A CA 1
ATOM 634 C C . SER A 1 77 ? -26.391 -12.07 -1.169 1 95.56 77 SER A C 1
ATOM 636 O O . SER A 1 77 ? -26.938 -13.172 -1.177 1 95.56 77 SER A O 1
ATOM 638 N N . ASN A 1 78 ? -25.469 -11.75 -2.059 1 96.5 78 ASN A N 1
ATOM 639 C CA . ASN A 1 78 ? -25.062 -12.68 -3.107 1 96.5 78 ASN A CA 1
ATOM 640 C C . ASN A 1 78 ? -23.734 -13.336 -2.793 1 96.5 78 ASN A C 1
ATOM 642 O O . ASN A 1 78 ? -23.062 -13.867 -3.689 1 96.5 78 ASN A O 1
ATOM 646 N N . GLY A 1 79 ? -23.266 -13.211 -1.586 1 96.88 79 GLY A N 1
ATOM 647 C CA . GLY A 1 79 ? -22.078 -13.93 -1.138 1 96.88 79 GLY A CA 1
ATOM 648 C C . GLY A 1 79 ? -20.812 -13.406 -1.767 1 96.88 79 GLY A C 1
ATOM 649 O O . GLY A 1 79 ? -20.531 -12.203 -1.731 1 96.88 79 GLY A O 1
ATOM 650 N N . VAL A 1 80 ? -20.031 -14.289 -2.369 1 96.94 80 VAL A N 1
ATOM 651 C CA . VAL A 1 80 ? -18.719 -13.984 -2.914 1 96.94 80 VAL A CA 1
ATOM 652 C C . VAL A 1 80 ? -18.844 -12.938 -4.023 1 96.94 80 VAL A C 1
ATOM 654 O O . VAL A 1 80 ? -17.984 -12.062 -4.16 1 96.94 80 VAL A O 1
ATOM 657 N N . GLU A 1 81 ? -19.906 -12.992 -4.75 1 96.88 81 GLU A N 1
ATOM 658 C CA . GLU A 1 81 ? -20.109 -12.031 -5.828 1 96.88 81 GLU A CA 1
ATOM 659 C C . GLU A 1 81 ? -20.234 -10.609 -5.281 1 96.88 81 GLU A C 1
ATOM 661 O O . GLU A 1 81 ? -19.828 -9.648 -5.941 1 96.88 81 GLU A O 1
ATOM 666 N N . ASP A 1 82 ? -20.75 -10.477 -4.09 1 97.81 82 ASP A N 1
ATOM 667 C CA . ASP A 1 82 ? -20.828 -9.172 -3.439 1 97.81 82 ASP A CA 1
ATOM 668 C C . ASP A 1 82 ? -19.438 -8.633 -3.113 1 97.81 82 ASP A C 1
ATOM 670 O O . ASP A 1 82 ? -19.203 -7.426 -3.217 1 97.81 82 ASP A O 1
ATOM 674 N N . ILE A 1 83 ? -18.562 -9.5 -2.703 1 98.06 83 ILE A N 1
ATOM 675 C CA . ILE A 1 83 ? -17.203 -9.086 -2.381 1 98.06 83 ILE A CA 1
ATOM 676 C C . ILE A 1 83 ? -16.5 -8.617 -3.65 1 98.06 83 ILE A C 1
ATOM 678 O O . ILE A 1 83 ? -15.844 -7.57 -3.656 1 98.06 83 ILE A O 1
ATOM 682 N N . LYS A 1 84 ? -16.688 -9.406 -4.664 1 97.75 84 LYS A N 1
ATOM 683 C CA . LYS A 1 84 ? -16.094 -9.047 -5.941 1 97.75 84 LYS A CA 1
ATOM 684 C C . LYS A 1 84 ? -16.578 -7.68 -6.414 1 97.75 84 LYS A C 1
ATOM 686 O O . LYS A 1 84 ? -15.781 -6.836 -6.828 1 97.75 84 LYS A O 1
ATOM 691 N N . GLN A 1 85 ? -17.844 -7.461 -6.324 1 97.38 85 GLN A N 1
ATOM 692 C CA . GLN A 1 85 ? -18.406 -6.176 -6.715 1 97.38 85 GLN A CA 1
ATOM 693 C C . GLN A 1 85 ? -17.859 -5.047 -5.84 1 97.38 85 GLN A C 1
ATOM 695 O O . GLN A 1 85 ? -17.609 -3.945 -6.328 1 97.38 85 GLN A O 1
ATOM 700 N N . PHE A 1 86 ? -17.75 -5.324 -4.57 1 97.25 86 PHE A N 1
ATOM 701 C CA . PHE A 1 86 ? -17.172 -4.344 -3.654 1 97.25 86 PHE A CA 1
ATOM 702 C C . PHE A 1 86 ? -15.773 -3.945 -4.094 1 97.25 86 PHE A C 1
ATOM 704 O O . PHE A 1 86 ? -15.398 -2.773 -4.016 1 97.25 86 PHE A O 1
ATOM 711 N N . PHE A 1 87 ? -14.945 -4.891 -4.551 1 97.25 87 PHE A N 1
ATOM 712 C CA . PHE A 1 87 ? -13.617 -4.602 -5.078 1 97.25 87 PHE A CA 1
ATOM 713 C C . PHE A 1 87 ? -13.695 -3.646 -6.262 1 97.25 87 PHE A C 1
ATOM 715 O O . PHE A 1 87 ? -12.984 -2.643 -6.305 1 97.25 87 PHE A O 1
ATOM 722 N N . TYR A 1 88 ? -14.57 -3.918 -7.168 1 96.62 88 TYR A N 1
ATOM 723 C CA . TYR A 1 88 ? -14.734 -3.049 -8.328 1 96.62 88 TYR A CA 1
ATOM 724 C C . TYR A 1 88 ? -15.227 -1.669 -7.91 1 96.62 88 TYR A C 1
ATOM 726 O O . TYR A 1 88 ? -14.734 -0.652 -8.398 1 96.62 88 TYR A O 1
ATOM 734 N N . ASP A 1 89 ? -16.203 -1.618 -7 1 95.44 89 ASP A N 1
ATOM 735 C CA . ASP A 1 89 ? -16.75 -0.353 -6.52 1 95.44 89 ASP A CA 1
ATOM 736 C C . ASP A 1 89 ? -15.664 0.503 -5.867 1 95.44 89 ASP A C 1
ATOM 738 O O . ASP A 1 89 ? -15.656 1.727 -6.012 1 95.44 89 ASP A O 1
ATOM 742 N N . SER A 1 90 ? -14.781 -0.104 -5.141 1 94.06 90 SER A N 1
ATOM 743 C CA . SER A 1 90 ? -13.75 0.62 -4.41 1 94.06 90 SER A CA 1
ATOM 744 C C . SER A 1 90 ? -12.797 1.331 -5.359 1 94.06 90 SER A C 1
ATOM 746 O O . SER A 1 90 ? -12.32 2.428 -5.062 1 94.06 90 SER A O 1
ATOM 748 N N . VAL A 1 91 ? -12.523 0.692 -6.508 1 93.44 91 VAL A N 1
ATOM 749 C CA . VAL A 1 91 ? -11.656 1.302 -7.508 1 93.44 91 VAL A CA 1
ATOM 750 C C . VAL A 1 91 ? -12.398 2.422 -8.227 1 93.44 91 VAL A C 1
ATOM 752 O O . VAL A 1 91 ? -11.805 3.447 -8.57 1 93.44 91 VAL A O 1
ATOM 755 N N . ALA A 1 92 ? -13.625 2.207 -8.453 1 91.12 92 ALA A N 1
ATOM 756 C CA . ALA A 1 92 ? -14.445 3.178 -9.172 1 91.12 92 ALA A CA 1
ATOM 757 C C . ALA A 1 92 ? -14.547 4.488 -8.398 1 91.12 92 ALA A C 1
ATOM 759 O O . ALA A 1 92 ? -14.617 5.566 -8.992 1 91.12 92 ALA A O 1
ATOM 760 N N . ILE A 1 93 ? -14.539 4.395 -7.094 1 87.69 93 ILE A N 1
ATOM 761 C CA . ILE A 1 93 ? -14.617 5.574 -6.242 1 87.69 93 ILE A CA 1
ATOM 762 C C . ILE A 1 93 ? -13.422 6.484 -6.504 1 87.69 93 ILE A C 1
ATOM 764 O O . ILE A 1 93 ? -13.539 7.711 -6.441 1 87.69 93 ILE A O 1
ATOM 768 N N . CYS A 1 94 ? -12.312 5.918 -6.762 1 85.31 94 CYS A N 1
ATOM 769 C CA . CYS A 1 94 ? -11.086 6.668 -7 1 85.31 94 CYS A CA 1
ATOM 770 C C . CYS A 1 94 ? -11.18 7.465 -8.297 1 85.31 94 CYS A C 1
ATOM 772 O O . CYS A 1 94 ? -10.461 8.453 -8.477 1 85.31 94 CYS A O 1
ATOM 774 N N . ALA A 1 95 ? -12 7.023 -9.172 1 82.44 95 ALA A N 1
ATOM 775 C CA . ALA A 1 95 ? -12.125 7.668 -10.477 1 82.44 95 ALA A CA 1
ATOM 776 C C . ALA A 1 95 ? -13.117 8.82 -10.422 1 82.44 95 ALA A C 1
ATOM 778 O O . ALA A 1 95 ? -13.227 9.602 -11.375 1 82.44 95 ALA A O 1
ATOM 779 N N . GLU A 1 96 ? -13.812 8.906 -9.32 1 83.56 96 GLU A N 1
ATOM 780 C CA . GLU A 1 96 ? -14.781 10 -9.18 1 83.56 96 GLU A CA 1
ATOM 781 C C . GLU A 1 96 ? -14.078 11.344 -9.07 1 83.56 96 GLU A C 1
ATOM 783 O O . GLU A 1 96 ? -13 11.445 -8.469 1 83.56 96 GLU A O 1
ATOM 788 N N . GLU A 1 97 ? -14.656 12.312 -9.578 1 80.69 97 GLU A N 1
ATOM 789 C CA . GLU A 1 97 ? -14.078 13.648 -9.602 1 80.69 97 GLU A CA 1
ATOM 790 C C . GLU A 1 97 ? -13.781 14.141 -8.188 1 80.69 97 GLU A C 1
ATOM 792 O O . GLU A 1 97 ? -14.617 14.016 -7.289 1 80.69 97 GLU A O 1
ATOM 797 N N . GLY A 1 98 ? -12.617 14.672 -8.039 1 80.44 98 GLY A N 1
ATOM 798 C CA . GLY A 1 98 ? -12.227 15.219 -6.746 1 80.44 98 GLY A CA 1
ATOM 799 C C . GLY A 1 98 ? -11.578 14.195 -5.836 1 80.44 98 GLY A C 1
ATOM 800 O O . GLY A 1 98 ? -10.914 14.562 -4.863 1 80.44 98 GLY A O 1
ATOM 801 N N . ASN A 1 99 ? -11.852 12.977 -6.18 1 81.19 99 ASN A N 1
ATOM 802 C CA . ASN A 1 99 ? -11.273 11.945 -5.328 1 81.19 99 ASN A CA 1
ATOM 803 C C . ASN A 1 99 ? -9.82 11.656 -5.707 1 81.19 99 ASN A C 1
ATOM 805 O O . ASN A 1 99 ? -9.344 12.109 -6.746 1 81.19 99 ASN A O 1
ATOM 809 N N . VAL A 1 100 ? -9.242 11.094 -4.75 1 82.19 100 VAL A N 1
ATOM 810 C CA . VAL A 1 100 ? -7.832 10.742 -4.875 1 82.19 100 VAL A CA 1
ATOM 811 C C . VAL A 1 100 ? -7.688 9.227 -5.004 1 82.19 100 VAL A C 1
ATOM 813 O O . VAL A 1 100 ? -8.508 8.477 -4.469 1 82.19 100 VAL A O 1
ATOM 816 N N . LYS A 1 101 ? -6.715 8.82 -5.766 1 84.06 101 LYS A N 1
ATOM 817 C CA . LYS A 1 101 ? -6.465 7.387 -5.914 1 84.06 101 LYS A CA 1
ATOM 818 C C . LYS A 1 101 ? -5.98 6.777 -4.602 1 84.06 101 LYS A C 1
ATOM 820 O O . LYS A 1 101 ? -5.371 7.465 -3.777 1 84.06 101 LYS A O 1
ATOM 825 N N . GLY A 1 102 ? -6.367 5.453 -4.488 1 87.06 102 GLY A N 1
ATOM 826 C CA . GLY A 1 102 ? -6.023 4.766 -3.256 1 87.06 102 GLY A CA 1
ATOM 827 C C . GLY A 1 102 ? -7.113 4.84 -2.205 1 87.06 102 GLY A C 1
ATOM 828 O O . GLY A 1 102 ? -8.273 5.113 -2.523 1 87.06 102 GLY A O 1
ATOM 829 N N . CYS A 1 103 ? -6.777 4.496 -1.008 1 89.5 103 CYS A N 1
ATOM 830 C CA . CYS A 1 103 ? -7.68 4.484 0.138 1 89.5 103 CYS A CA 1
ATOM 831 C C . CYS A 1 103 ? -7.062 5.219 1.323 1 89.5 103 CYS A C 1
ATOM 833 O O . CYS A 1 103 ? -6 4.832 1.815 1 89.5 103 CYS A O 1
ATOM 835 N N . LEU A 1 104 ? -7.773 6.211 1.797 1 92 104 LEU A N 1
ATOM 836 C CA . LEU A 1 104 ? -7.238 7.031 2.877 1 92 104 LEU A CA 1
ATOM 837 C C . LEU A 1 104 ? -6.996 6.195 4.129 1 92 104 LEU A C 1
ATOM 839 O O . LEU A 1 104 ? -5.984 6.371 4.812 1 92 104 LEU A O 1
ATOM 843 N N . LEU A 1 105 ? -7.898 5.301 4.43 1 90.75 105 LEU A N 1
ATOM 844 C CA . LEU A 1 105 ? -7.773 4.504 5.645 1 90.75 105 LEU A CA 1
ATOM 845 C C . LEU A 1 105 ? -6.59 3.545 5.547 1 90.75 105 LEU A C 1
ATOM 847 O O . LEU A 1 105 ? -5.828 3.393 6.504 1 90.75 105 LEU A O 1
ATOM 851 N N . THR A 1 106 ? -6.426 2.955 4.395 1 87.69 106 THR A N 1
ATOM 852 C CA . THR A 1 106 ? -5.289 2.064 4.188 1 87.69 106 THR A CA 1
ATOM 853 C C . THR A 1 106 ? -3.975 2.836 4.27 1 87.69 106 THR A C 1
ATOM 855 O O . THR A 1 106 ? -3.018 2.381 4.902 1 87.69 106 THR A O 1
ATOM 858 N N . ASN A 1 107 ? -3.979 3.936 3.658 1 87.19 107 ASN A N 1
ATOM 859 C CA . ASN A 1 107 ? -2.791 4.777 3.715 1 87.19 107 ASN A CA 1
ATOM 860 C C . ASN A 1 107 ? -2.441 5.16 5.152 1 87.19 107 ASN A C 1
ATOM 862 O O . ASN A 1 107 ? -1.27 5.148 5.531 1 87.19 107 ASN A O 1
ATOM 866 N N . THR A 1 108 ? -3.465 5.516 5.844 1 90.88 108 THR A N 1
ATOM 867 C CA . THR A 1 108 ? -3.281 5.891 7.242 1 90.88 108 THR A CA 1
ATOM 868 C C . THR A 1 108 ? -2.758 4.711 8.055 1 90.88 108 THR A C 1
ATOM 870 O O . THR A 1 108 ? -1.851 4.871 8.875 1 90.88 108 THR A O 1
ATOM 873 N N . TYR A 1 109 ? -3.355 3.578 7.777 1 86.25 109 TYR A N 1
ATOM 874 C CA . TYR A 1 109 ? -2.945 2.35 8.445 1 86.25 109 TYR A CA 1
ATOM 875 C C . TYR A 1 109 ? -1.462 2.08 8.227 1 86.25 109 TYR A C 1
ATOM 877 O O . TYR A 1 109 ? -0.737 1.762 9.172 1 86.25 109 TYR A O 1
ATOM 885 N N . ASN A 1 110 ? -0.964 2.26 7.043 1 84.19 110 ASN A N 1
ATOM 886 C CA . ASN A 1 110 ? 0.437 2.045 6.695 1 84.19 110 ASN A CA 1
ATOM 887 C C . ASN A 1 110 ? 1.338 3.105 7.324 1 84.19 110 ASN A C 1
ATOM 889 O O . ASN A 1 110 ? 2.42 2.791 7.82 1 84.19 110 ASN A O 1
ATOM 893 N N . GLU A 1 111 ? 0.857 4.309 7.293 1 84.38 111 GLU A N 1
ATOM 894 C CA . GLU A 1 111 ? 1.639 5.434 7.797 1 84.38 111 GLU A CA 1
ATOM 895 C C . GLU A 1 111 ? 1.795 5.363 9.312 1 84.38 111 GLU A C 1
ATOM 897 O O . GLU A 1 111 ? 2.83 5.758 9.852 1 84.38 111 GLU A O 1
ATOM 902 N N . PHE A 1 112 ? 0.811 4.836 9.992 1 85.94 112 PHE A N 1
ATOM 903 C CA . PHE A 1 112 ? 0.805 4.859 11.445 1 85.94 112 PHE A CA 1
ATOM 904 C C . PHE A 1 112 ? 1.162 3.492 12.016 1 85.94 112 PHE A C 1
ATOM 906 O O . PHE A 1 112 ? 0.933 3.225 13.195 1 85.94 112 PHE A O 1
ATOM 913 N N . SER A 1 113 ? 1.668 2.65 11.141 1 81.5 113 SER A N 1
ATOM 914 C CA . SER A 1 113 ? 1.989 1.292 11.57 1 81.5 113 SER A CA 1
ATOM 915 C C . SER A 1 113 ? 2.949 1.295 12.75 1 81.5 113 SER A C 1
ATOM 917 O O . SER A 1 113 ? 2.867 0.43 13.625 1 81.5 113 SER A O 1
ATOM 919 N N . GLU A 1 114 ? 3.807 2.27 12.852 1 76.44 114 GLU A N 1
ATOM 920 C CA . GLU A 1 114 ? 4.773 2.334 13.938 1 76.44 114 GLU A CA 1
ATOM 921 C C . GLU A 1 114 ? 4.465 3.492 14.883 1 76.44 114 GLU A C 1
ATOM 923 O O . GLU A 1 114 ? 5.281 3.838 15.742 1 76.44 114 GLU A O 1
ATOM 928 N N . SER A 1 115 ? 3.352 4.066 14.625 1 77.06 115 SER A N 1
ATOM 929 C CA . SER A 1 115 ? 2.994 5.234 15.422 1 77.06 115 SER A CA 1
ATOM 930 C C . SER A 1 115 ? 2.414 4.828 16.766 1 77.06 115 SER A C 1
ATOM 932 O O . SER A 1 115 ? 1.824 3.752 16.891 1 77.06 115 SER A O 1
ATOM 934 N N . ASP A 1 116 ? 2.609 5.676 17.609 1 75.06 116 ASP A N 1
ATOM 935 C CA . ASP A 1 116 ? 2.074 5.449 18.953 1 75.06 116 ASP A CA 1
ATOM 936 C C . ASP A 1 116 ? 0.75 6.184 19.141 1 75.06 116 ASP A C 1
ATOM 938 O O . ASP A 1 116 ? 0.277 6.332 20.266 1 75.06 116 ASP A O 1
ATOM 942 N N . ASP A 1 117 ? 0.176 6.652 18.141 1 87.62 117 ASP A N 1
ATOM 943 C CA . ASP A 1 117 ? -1.104 7.336 18.312 1 87.62 117 ASP A CA 1
ATOM 944 C C . ASP A 1 117 ? -2.246 6.332 18.453 1 87.62 117 ASP A C 1
ATOM 946 O O . ASP A 1 117 ? -2.74 5.789 17.469 1 87.62 117 ASP A O 1
ATOM 950 N N . PRO A 1 118 ? -2.746 6.215 19.609 1 87 118 PRO A N 1
ATOM 951 C CA . PRO A 1 118 ? -3.697 5.125 19.844 1 87 118 PRO A CA 1
ATOM 952 C C . PRO A 1 118 ? -5.062 5.379 19.219 1 87 118 PRO A C 1
ATOM 954 O O . PRO A 1 118 ? -5.723 4.434 18.766 1 87 118 PRO A O 1
ATOM 957 N N . GLU A 1 119 ? -5.461 6.578 19.141 1 89.69 119 GLU A N 1
ATOM 958 C CA . GLU A 1 119 ? -6.789 6.871 18.625 1 89.69 119 GLU A CA 1
ATOM 959 C C . GLU A 1 119 ? -6.859 6.621 17.125 1 89.69 119 GLU A C 1
ATOM 961 O O . GLU A 1 119 ? -7.805 5.996 16.625 1 89.69 119 GLU A O 1
ATOM 966 N N . ILE A 1 120 ? -5.902 7.109 16.422 1 89.31 120 ILE A N 1
ATOM 967 C CA . ILE A 1 120 ? -5.859 6.902 14.977 1 89.31 120 ILE A CA 1
ATOM 968 C C . ILE A 1 120 ? -5.719 5.41 14.672 1 89.31 120 ILE A C 1
ATOM 970 O O . ILE A 1 120 ? -6.434 4.875 13.82 1 89.31 120 ILE A O 1
ATOM 974 N N . LYS A 1 121 ? -4.895 4.773 15.453 1 87.25 121 LYS A N 1
ATOM 975 C CA . LYS A 1 121 ? -4.695 3.34 15.266 1 87.25 121 LYS A CA 1
ATOM 976 C C . LYS A 1 121 ? -5.992 2.568 15.5 1 87.25 121 LYS A C 1
ATOM 978 O O . LYS A 1 121 ? -6.336 1.669 14.734 1 87.25 121 LYS A O 1
ATOM 983 N N . THR A 1 122 ? -6.68 2.957 16.531 1 88.5 122 THR A N 1
ATOM 984 C CA . THR A 1 122 ? -7.93 2.291 16.875 1 88.5 122 THR A CA 1
ATOM 985 C C . THR A 1 122 ? -8.953 2.465 15.75 1 88.5 122 THR A C 1
ATOM 987 O O . THR A 1 122 ? -9.648 1.514 15.391 1 88.5 122 THR A O 1
ATOM 990 N N . GLN A 1 123 ? -9.023 3.6 15.172 1 86.94 123 GLN A N 1
ATOM 991 C CA . GLN A 1 123 ? -10.008 3.879 14.125 1 86.94 123 GLN A CA 1
ATOM 992 C C . GLN A 1 123 ? -9.703 3.084 12.859 1 86.94 123 GLN A C 1
ATOM 994 O O . GLN A 1 123 ? -10.609 2.496 12.258 1 86.94 123 GLN A O 1
ATOM 999 N N . VAL A 1 124 ? -8.5 3.068 12.555 1 88.06 124 VAL A N 1
ATOM 1000 C CA . VAL A 1 124 ? -8.133 2.395 11.312 1 88.06 124 VAL A CA 1
ATOM 1001 C C . VAL A 1 124 ? -8.227 0.883 11.5 1 88.06 124 VAL A C 1
ATOM 1003 O O . VAL A 1 124 ? -8.672 0.167 10.594 1 88.06 124 VAL A O 1
ATOM 1006 N N . MET A 1 125 ? -7.852 0.413 12.719 1 87.94 125 MET A N 1
ATOM 1007 C CA . MET A 1 125 ? -7.973 -1.012 13.016 1 87.94 125 MET A CA 1
ATOM 1008 C C . MET A 1 125 ? -9.438 -1.442 13.016 1 87.94 125 MET A C 1
ATOM 1010 O O . MET A 1 125 ? -9.766 -2.531 12.539 1 87.94 125 MET A O 1
ATOM 1014 N N . ALA A 1 126 ? -10.234 -0.612 13.562 1 89.44 126 ALA A N 1
ATOM 1015 C CA . ALA A 1 126 ? -11.664 -0.913 13.586 1 89.44 126 ALA A CA 1
ATOM 1016 C C . ALA A 1 126 ? -12.219 -1.04 12.172 1 89.44 126 ALA A C 1
ATOM 1018 O O . ALA A 1 126 ? -13.078 -1.884 11.906 1 89.44 126 ALA A O 1
ATOM 1019 N N . PHE A 1 127 ? -11.781 -0.222 11.359 1 86.88 127 PHE A N 1
ATOM 1020 C CA . PHE A 1 127 ? -12.203 -0.278 9.961 1 86.88 127 PHE A CA 1
ATOM 1021 C C . PHE A 1 127 ? -11.789 -1.597 9.32 1 86.88 127 PHE A C 1
ATOM 1023 O O . PHE A 1 127 ? -12.594 -2.258 8.672 1 86.88 127 PHE A O 1
ATOM 1030 N N . MET A 1 128 ? -10.562 -1.989 9.508 1 88.62 128 MET A N 1
ATOM 1031 C CA . MET A 1 128 ? -10.047 -3.227 8.93 1 88.62 128 MET A CA 1
ATOM 1032 C C . MET A 1 128 ? -10.773 -4.438 9.5 1 88.62 128 MET A C 1
ATOM 1034 O O . MET A 1 128 ? -11.109 -5.371 8.766 1 88.62 128 MET A O 1
ATOM 1038 N N . ASP A 1 129 ? -10.984 -4.406 10.773 1 92.56 129 ASP A N 1
ATOM 1039 C CA . ASP A 1 129 ? -11.703 -5.492 11.438 1 92.56 129 ASP A CA 1
ATOM 1040 C C . ASP A 1 129 ? -13.125 -5.613 10.906 1 92.56 129 ASP A C 1
ATOM 1042 O O . ASP A 1 129 ? -13.625 -6.723 10.688 1 92.56 129 ASP A O 1
ATOM 1046 N N . ASN A 1 130 ? -13.75 -4.461 10.766 1 93.12 130 ASN A N 1
ATOM 1047 C CA . ASN A 1 130 ? -15.109 -4.461 10.234 1 93.12 130 ASN A CA 1
ATOM 1048 C C . ASN A 1 130 ? -15.148 -4.996 8.805 1 93.12 130 ASN A C 1
ATOM 1050 O O . ASN A 1 130 ? -16.078 -5.73 8.438 1 93.12 130 ASN A O 1
ATOM 1054 N N . LEU A 1 131 ? -14.219 -4.629 8.016 1 94.38 131 LEU A N 1
ATOM 1055 C CA . LEU A 1 131 ? -14.141 -5.121 6.641 1 94.38 131 LEU A CA 1
ATOM 1056 C C . LEU A 1 131 ? -13.977 -6.637 6.617 1 94.38 131 LEU A C 1
ATOM 1058 O O . LEU A 1 131 ? -14.664 -7.324 5.855 1 94.38 131 LEU A O 1
ATOM 1062 N N . LYS A 1 132 ? -13.117 -7.148 7.461 1 95.88 132 LYS A N 1
ATOM 1063 C CA . LYS A 1 132 ? -12.898 -8.594 7.551 1 95.88 132 LYS A CA 1
ATOM 1064 C C . LYS A 1 132 ? -14.18 -9.32 7.953 1 95.88 132 LYS A C 1
ATOM 1066 O O . LYS A 1 132 ? -14.5 -10.375 7.406 1 95.88 132 LYS A O 1
ATOM 1071 N N . LEU A 1 133 ? -14.867 -8.742 8.906 1 96.56 133 LEU A N 1
ATOM 1072 C CA . LEU A 1 133 ? -16.109 -9.344 9.375 1 96.56 133 LEU A CA 1
ATOM 1073 C C . LEU A 1 133 ? -17.141 -9.383 8.258 1 96.56 133 LEU A C 1
ATOM 1075 O O . LEU A 1 133 ? -17.875 -10.367 8.102 1 96.56 133 LEU A O 1
ATOM 1079 N N . LEU A 1 134 ? -17.219 -8.336 7.496 1 96.94 134 LEU A N 1
ATOM 1080 C CA . LEU A 1 134 ? -18.141 -8.289 6.367 1 96.94 134 LEU A CA 1
ATOM 1081 C C . LEU A 1 134 ? -17.766 -9.328 5.316 1 96.94 134 LEU A C 1
ATOM 1083 O O . LEU A 1 134 ? -18.641 -9.984 4.746 1 96.94 134 LEU A O 1
ATOM 1087 N N . PHE A 1 135 ? -16.469 -9.469 5.035 1 97.81 135 PHE A N 1
ATOM 1088 C CA . PHE A 1 135 ? -16.016 -10.508 4.113 1 97.81 135 PHE A CA 1
ATOM 1089 C C . PHE A 1 135 ? -16.438 -11.891 4.609 1 97.81 135 PHE A C 1
ATOM 1091 O O . PHE A 1 135 ? -16.938 -12.703 3.838 1 97.81 135 PHE A O 1
ATOM 1098 N N . LEU A 1 136 ? -16.203 -12.109 5.906 1 97.56 136 LEU A N 1
ATOM 1099 C CA . LEU A 1 136 ? -16.547 -13.406 6.492 1 97.56 136 LEU A CA 1
ATOM 1100 C C . LEU A 1 136 ? -18.031 -13.688 6.355 1 97.56 136 LEU A C 1
ATOM 1102 O O . LEU A 1 136 ? -18.438 -14.812 6.023 1 97.56 136 LEU A O 1
ATOM 1106 N N . GLU A 1 137 ? -18.828 -12.688 6.633 1 97.44 137 GLU A N 1
ATOM 1107 C CA . GLU A 1 137 ? -20.281 -12.82 6.508 1 97.44 137 GLU A CA 1
ATOM 1108 C C . GLU A 1 137 ? -20.672 -13.203 5.086 1 97.44 137 GLU A C 1
ATOM 1110 O O . GLU A 1 137 ? -21.484 -14.117 4.887 1 97.44 137 GLU A O 1
ATOM 1115 N N . LYS A 1 138 ? -20.109 -12.523 4.098 1 98.06 138 LYS A N 1
ATOM 1116 C CA . LYS A 1 138 ? -20.438 -12.812 2.703 1 98.06 138 LYS A CA 1
ATOM 1117 C C . LYS A 1 138 ? -19.938 -14.188 2.295 1 98.06 138 LYS A C 1
ATOM 1119 O O . LYS A 1 138 ? -20.594 -14.898 1.54 1 98.06 138 LYS A O 1
ATOM 1124 N N . LEU A 1 139 ? -18.734 -14.555 2.771 1 97.62 139 LEU A N 1
ATOM 1125 C CA . LEU A 1 139 ? -18.141 -15.844 2.434 1 97.62 139 LEU A CA 1
ATOM 1126 C C . LEU A 1 139 ? -19 -16.984 2.955 1 97.62 139 LEU A C 1
ATOM 1128 O O . LEU A 1 139 ? -19.016 -18.062 2.363 1 97.62 139 LEU A O 1
ATOM 1132 N N . ARG A 1 140 ? -19.703 -16.75 4.016 1 96.88 140 ARG A N 1
ATOM 1133 C CA . ARG A 1 140 ? -20.516 -17.781 4.664 1 96.88 140 ARG A CA 1
ATOM 1134 C C . ARG A 1 140 ? -21.797 -18.031 3.885 1 96.88 140 ARG A C 1
ATOM 1136 O O . ARG A 1 140 ? -22.359 -19.125 3.941 1 96.88 140 ARG A O 1
ATOM 1143 N N . ILE A 1 141 ? -22.219 -17.047 3.223 1 96.31 141 ILE A N 1
ATOM 1144 C CA . ILE A 1 141 ? -23.5 -17.141 2.516 1 96.31 141 ILE A CA 1
ATOM 1145 C C . ILE A 1 141 ? -23.422 -18.25 1.47 1 96.31 141 ILE A C 1
ATOM 1147 O O . ILE A 1 141 ? -22.625 -18.172 0.528 1 96.31 141 ILE A O 1
ATOM 1151 N N . GLY A 1 142 ? -24.219 -19.297 1.632 1 92.12 142 GLY A N 1
ATOM 1152 C CA . GLY A 1 142 ? -24.328 -20.406 0.688 1 92.12 142 GLY A CA 1
ATOM 1153 C C . GLY A 1 142 ? -23.125 -21.312 0.685 1 92.12 142 GLY A C 1
ATOM 1154 O O . GLY A 1 142 ? -22.938 -22.125 -0.23 1 92.12 142 GLY A O 1
ATOM 1155 N N . SER A 1 143 ? -22.234 -21.125 1.646 1 92.25 143 SER A N 1
ATOM 1156 C CA . SER A 1 143 ? -20.984 -21.875 1.656 1 92.25 143 SER A CA 1
ATOM 1157 C C . SER A 1 143 ? -21.094 -23.094 2.58 1 92.25 143 SER A C 1
ATOM 1159 O O . SER A 1 143 ? -21.719 -23.016 3.633 1 92.25 143 SER A O 1
ATOM 1161 N N . ASN A 1 144 ? -20.516 -24.172 2.199 1 93.56 144 ASN A N 1
ATOM 1162 C CA . ASN A 1 144 ? -20.375 -25.344 3.057 1 93.56 144 ASN A CA 1
ATOM 1163 C C . ASN A 1 144 ? -18.922 -25.562 3.475 1 93.56 144 ASN A C 1
ATOM 1165 O O . ASN A 1 144 ? -18.562 -26.656 3.912 1 93.56 144 ASN A O 1
ATOM 1169 N N . LYS A 1 145 ? -18.156 -24.594 3.35 1 94.62 145 LYS A N 1
ATOM 1170 C CA . LYS A 1 145 ? -16.734 -24.688 3.682 1 94.62 145 LYS A CA 1
ATOM 1171 C C . LYS A 1 145 ? -16.516 -24.672 5.191 1 94.62 145 LYS A C 1
ATOM 1173 O O . LYS A 1 145 ? -17.344 -24.125 5.938 1 94.62 145 LYS A O 1
ATOM 1178 N N . GLU A 1 146 ? -15.406 -25.219 5.57 1 96.69 146 GLU A N 1
ATOM 1179 C CA . GLU A 1 146 ? -15.031 -25.172 6.98 1 96.69 146 GLU A CA 1
ATOM 1180 C C . GLU A 1 146 ? -14.703 -23.75 7.426 1 96.69 146 GLU A C 1
ATOM 1182 O O . GLU A 1 146 ? -14.133 -22.969 6.66 1 96.69 146 GLU A O 1
ATOM 1187 N N . GLU A 1 147 ? -14.961 -23.469 8.688 1 96.31 147 GLU A N 1
ATOM 1188 C CA . GLU A 1 147 ? -14.742 -22.141 9.242 1 96.31 147 GLU A CA 1
ATOM 1189 C C . GLU A 1 147 ? -13.281 -21.719 9.125 1 96.31 147 GLU A C 1
ATOM 1191 O O . GLU A 1 147 ? -12.977 -20.547 8.906 1 96.31 147 GLU A O 1
ATOM 1196 N N . SER A 1 148 ? -12.445 -22.688 9.227 1 96.19 148 SER A N 1
ATOM 1197 C CA . SER A 1 148 ? -11.016 -22.391 9.133 1 96.19 148 SER A CA 1
ATOM 1198 C C . SER A 1 148 ? -10.648 -21.891 7.738 1 96.19 148 SER A C 1
ATOM 1200 O O . SER A 1 148 ? -9.828 -20.984 7.594 1 96.19 148 SER A O 1
ATOM 1202 N N . LEU A 1 149 ? -11.227 -22.469 6.773 1 96 149 LEU A N 1
ATOM 1203 C CA . LEU A 1 149 ? -10.984 -22.047 5.402 1 96 149 LEU A CA 1
ATOM 1204 C C . LEU A 1 149 ? -11.602 -20.672 5.148 1 96 149 LEU A C 1
ATOM 1206 O O . LEU A 1 149 ? -11 -19.828 4.477 1 96 149 LEU A O 1
ATOM 1210 N N . LEU A 1 150 ? -12.766 -20.438 5.695 1 97.06 150 LEU A N 1
ATOM 1211 C CA . LEU A 1 150 ? -13.422 -19.141 5.547 1 97.06 150 LEU A CA 1
ATOM 1212 C C . LEU A 1 150 ? -12.586 -18.031 6.172 1 97.06 150 LEU A C 1
ATOM 1214 O O . LEU A 1 150 ? -12.477 -16.938 5.609 1 97.06 150 LEU A O 1
ATOM 1218 N N . LEU A 1 151 ? -11.969 -18.312 7.273 1 96.44 151 LEU A N 1
ATOM 1219 C CA . LEU A 1 151 ? -11.109 -17.344 7.938 1 96.44 151 LEU A CA 1
ATOM 1220 C C . LEU A 1 151 ? -9.859 -17.062 7.105 1 96.44 151 LEU A C 1
ATOM 1222 O O . LEU A 1 151 ? -9.43 -15.922 6.992 1 96.44 151 LEU A O 1
ATOM 1226 N N . LYS A 1 152 ? -9.336 -18.125 6.543 1 95.81 152 LYS A N 1
ATOM 1227 C CA . LYS A 1 152 ? -8.188 -17.969 5.66 1 95.81 152 LYS A CA 1
ATOM 1228 C C . LYS A 1 152 ? -8.539 -17.109 4.445 1 95.81 152 LYS A C 1
ATOM 1230 O O . LYS A 1 152 ? -7.746 -16.266 4.027 1 95.81 152 LYS A O 1
ATOM 1235 N N . GLN A 1 153 ? -9.695 -17.359 3.926 1 96.44 153 GLN A N 1
ATOM 1236 C CA . GLN A 1 153 ? -10.156 -16.594 2.77 1 96.44 153 GLN A CA 1
ATOM 1237 C C . GLN A 1 153 ? -10.391 -15.133 3.135 1 96.44 153 GLN A C 1
ATOM 1239 O O . GLN A 1 153 ? -10.07 -14.234 2.354 1 96.44 153 GLN A O 1
ATOM 1244 N N . ALA A 1 154 ? -10.914 -14.891 4.301 1 97.12 154 ALA A N 1
ATOM 1245 C CA . ALA A 1 154 ? -11.133 -13.523 4.754 1 97.12 154 ALA A CA 1
ATOM 1246 C C . ALA A 1 154 ? -9.812 -12.781 4.938 1 97.12 154 ALA A C 1
ATOM 1248 O O . ALA A 1 154 ? -9.672 -11.633 4.52 1 97.12 154 ALA A O 1
ATOM 1249 N N . ASN A 1 155 ? -8.867 -13.43 5.566 1 95.75 155 ASN A N 1
ATOM 1250 C CA . ASN A 1 155 ? -7.535 -12.859 5.711 1 95.75 155 ASN A CA 1
ATOM 1251 C C . ASN A 1 155 ? -6.918 -12.523 4.359 1 95.75 155 ASN A C 1
ATOM 1253 O O . ASN A 1 155 ? -6.348 -11.445 4.18 1 95.75 155 ASN A O 1
ATOM 1257 N N . PHE A 1 156 ? -7.062 -13.391 3.453 1 96.5 156 PHE A N 1
ATOM 1258 C CA . PHE A 1 156 ? -6.57 -13.195 2.094 1 96.5 156 PHE A CA 1
ATOM 1259 C C . PHE A 1 156 ? -7.211 -11.977 1.455 1 96.5 156 PHE A C 1
ATOM 1261 O O . PHE A 1 156 ? -6.52 -11.133 0.882 1 96.5 156 PHE A O 1
ATOM 1268 N N . LEU A 1 157 ? -8.484 -11.867 1.615 1 97 157 LEU A N 1
ATOM 1269 C CA . LEU A 1 157 ? -9.242 -10.82 0.925 1 97 157 LEU A CA 1
ATOM 1270 C C . LEU A 1 157 ? -8.922 -9.445 1.509 1 97 157 LEU A C 1
ATOM 1272 O O . LEU A 1 157 ? -8.891 -8.453 0.782 1 97 157 LEU A O 1
ATOM 1276 N N . VAL A 1 158 ? -8.672 -9.383 2.77 1 95.75 158 VAL A N 1
ATOM 1277 C CA . VAL A 1 158 ? -8.32 -8.117 3.387 1 95.75 158 VAL A CA 1
ATOM 1278 C C . VAL A 1 158 ? -6.992 -7.617 2.814 1 95.75 158 VAL A C 1
ATOM 1280 O O . VAL A 1 158 ? -6.879 -6.457 2.414 1 95.75 158 VAL A O 1
ATOM 1283 N N . ILE A 1 159 ? -6.035 -8.484 2.732 1 94.31 159 ILE A N 1
ATOM 1284 C CA . ILE A 1 159 ? -4.727 -8.094 2.221 1 94.31 159 ILE A CA 1
ATOM 1285 C C . ILE A 1 159 ? -4.812 -7.832 0.718 1 94.31 159 ILE A C 1
ATOM 1287 O O . ILE A 1 159 ? -4.172 -6.918 0.202 1 94.31 159 ILE A O 1
ATOM 1291 N N . ALA A 1 160 ? -5.602 -8.625 0.04 1 95.56 160 ALA A N 1
ATOM 1292 C CA . ALA A 1 160 ? -5.832 -8.375 -1.381 1 95.56 160 ALA A CA 1
ATOM 1293 C C . ALA A 1 160 ? -6.406 -6.977 -1.606 1 95.56 160 ALA A C 1
ATOM 1295 O O . ALA A 1 160 ? -6.059 -6.305 -2.582 1 95.56 160 ALA A O 1
ATOM 1296 N N . LYS A 1 161 ? -7.262 -6.578 -0.729 1 94.81 161 LYS A N 1
ATOM 1297 C CA . LYS A 1 161 ? -7.848 -5.242 -0.826 1 94.81 161 LYS A CA 1
ATOM 1298 C C . LYS A 1 161 ? -6.781 -4.16 -0.654 1 94.81 161 LYS A C 1
ATOM 1300 O O . LYS A 1 161 ? -6.863 -3.1 -1.275 1 94.81 161 LYS A O 1
ATOM 1305 N N . HIS A 1 162 ? -5.848 -4.43 0.206 1 91.69 162 HIS A N 1
ATOM 1306 C CA . HIS A 1 162 ? -4.727 -3.504 0.325 1 91.69 162 HIS A CA 1
ATOM 1307 C C . HIS A 1 162 ? -3.955 -3.402 -0.986 1 91.69 162 HIS A C 1
ATOM 1309 O O . HI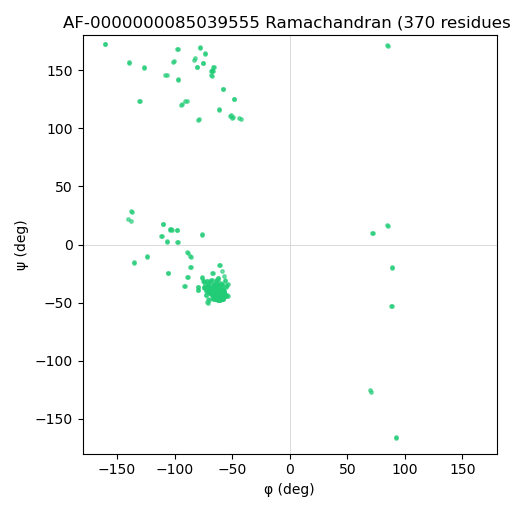S A 1 162 ? -3.58 -2.307 -1.408 1 91.69 162 HIS A O 1
ATOM 1315 N N . GLY A 1 163 ? -3.684 -4.543 -1.53 1 92.31 163 GLY A N 1
ATOM 1316 C CA . GLY A 1 163 ? -3.043 -4.547 -2.836 1 92.31 163 GLY A CA 1
ATOM 1317 C C . GLY A 1 163 ? -3.812 -3.764 -3.881 1 92.31 163 GLY A C 1
ATOM 1318 O O . GLY A 1 163 ? -3.219 -3.062 -4.703 1 92.31 163 GLY A O 1
ATOM 1319 N N . LEU A 1 164 ? -5.09 -3.816 -3.816 1 93.56 164 LEU A N 1
ATOM 1320 C CA . LEU A 1 164 ? -5.945 -3.105 -4.762 1 93.56 164 LEU A CA 1
ATOM 1321 C C . LEU A 1 164 ? -5.848 -1.599 -4.559 1 93.56 164 LEU A C 1
ATOM 1323 O O . LEU A 1 164 ? -5.859 -0.835 -5.527 1 93.56 164 LEU A O 1
ATOM 1327 N N . ALA A 1 165 ? -5.816 -1.183 -3.342 1 90.75 165 ALA A N 1
ATOM 1328 C CA . ALA A 1 165 ? -5.664 0.237 -3.035 1 90.75 165 ALA A CA 1
ATOM 1329 C C . ALA A 1 165 ? -4.371 0.79 -3.623 1 90.75 165 ALA A C 1
ATOM 1331 O O . ALA A 1 165 ? -4.363 1.859 -4.238 1 90.75 165 ALA A O 1
ATOM 1332 N N . ALA A 1 166 ? -3.316 0.052 -3.49 1 87.56 166 ALA A N 1
ATOM 1333 C CA . ALA A 1 166 ? -2.033 0.452 -4.062 1 87.56 166 ALA A CA 1
ATOM 1334 C C . ALA A 1 166 ? -2.088 0.444 -5.59 1 87.56 166 ALA A C 1
ATOM 1336 O O . ALA A 1 166 ? -1.62 1.382 -6.238 1 87.56 166 ALA A O 1
ATOM 1337 N N . ALA A 1 167 ? -2.668 -0.558 -6.133 1 90.31 167 ALA A N 1
ATOM 1338 C CA . ALA A 1 167 ? -2.764 -0.717 -7.582 1 90.31 167 ALA A CA 1
ATOM 1339 C C . ALA A 1 167 ? -3.547 0.433 -8.211 1 90.31 167 ALA A C 1
ATOM 1341 O O . ALA A 1 167 ? -3.219 0.889 -9.305 1 90.31 167 ALA A O 1
ATOM 1342 N N . SER A 1 168 ? -4.539 0.862 -7.535 1 90.88 168 SER A N 1
ATOM 1343 C CA . SER A 1 168 ? -5.398 1.916 -8.07 1 90.88 168 SER A CA 1
ATOM 1344 C C . SER A 1 168 ? -4.609 3.199 -8.312 1 90.88 168 SER A C 1
ATOM 1346 O O . SER A 1 168 ? -5.039 4.062 -9.078 1 90.88 168 SER A O 1
ATOM 1348 N N . ARG A 1 169 ? -3.447 3.289 -7.695 1 85.88 169 ARG A N 1
ATOM 1349 C CA . ARG A 1 169 ? -2.629 4.488 -7.824 1 85.88 169 ARG A CA 1
ATOM 1350 C C . ARG A 1 169 ? -1.695 4.387 -9.023 1 85.88 169 ARG A C 1
ATOM 1352 O O . ARG A 1 169 ? -1.331 5.402 -9.625 1 85.88 169 ARG A O 1
ATOM 1359 N N . VAL A 1 170 ? -1.302 3.164 -9.406 1 86.81 170 VAL A N 1
ATOM 1360 C CA . VAL A 1 170 ? -0.123 3.102 -10.266 1 86.81 170 VAL A CA 1
ATOM 1361 C C . VAL A 1 170 ? -0.369 2.121 -11.406 1 86.81 170 VAL A C 1
ATOM 1363 O O . VAL A 1 170 ? 0.35 2.137 -12.406 1 86.81 170 VAL A O 1
ATOM 1366 N N . ASN A 1 171 ? -1.393 1.267 -11.32 1 91.06 171 ASN A N 1
ATOM 1367 C CA . ASN A 1 171 ? -1.601 0.234 -12.328 1 91.06 171 ASN A CA 1
ATOM 1368 C C . ASN A 1 171 ? -2.699 0.627 -13.312 1 91.06 171 ASN A C 1
ATOM 1370 O O . ASN A 1 171 ? -3.535 1.48 -13.008 1 91.06 171 ASN A O 1
ATOM 1374 N N . SER A 1 172 ? -2.66 0.041 -14.461 1 91.94 172 SER A N 1
ATOM 1375 C CA . SER A 1 172 ? -3.666 0.299 -15.484 1 91.94 172 SER A CA 1
ATOM 1376 C C . SER A 1 172 ? -4.996 -0.356 -15.133 1 91.94 172 SER A C 1
ATOM 1378 O O . SER A 1 172 ? -5.051 -1.237 -14.273 1 91.94 172 SER A O 1
ATOM 1380 N N . ARG A 1 173 ? -6.047 0.119 -15.836 1 93.12 173 ARG A N 1
ATOM 1381 C CA . ARG A 1 173 ? -7.375 -0.456 -15.648 1 93.12 173 ARG A CA 1
ATOM 1382 C C . ARG A 1 173 ? -7.371 -1.952 -15.945 1 93.12 173 ARG A C 1
ATOM 1384 O O . ARG A 1 173 ? -7.988 -2.736 -15.219 1 93.12 173 ARG A O 1
ATOM 1391 N N . GLU A 1 174 ? -6.68 -2.377 -16.953 1 95.06 174 GLU A N 1
ATOM 1392 C CA . GLU A 1 174 ? -6.613 -3.783 -17.344 1 95.06 174 GLU A CA 1
ATOM 1393 C C . GLU A 1 174 ? -5.922 -4.621 -16.266 1 95.06 174 GLU A C 1
ATOM 1395 O O . GLU A 1 174 ? -6.391 -5.707 -15.93 1 95.06 174 GLU A O 1
ATOM 1400 N N . GLU A 1 175 ? -4.855 -4.188 -15.781 1 94.94 175 GLU A N 1
ATOM 1401 C CA . GLU A 1 175 ? -4.137 -4.902 -14.727 1 94.94 175 GLU A CA 1
ATOM 1402 C C . GLU A 1 175 ? -4.992 -5.047 -13.477 1 94.94 175 GLU A C 1
ATOM 1404 O O . GLU A 1 175 ? -4.973 -6.09 -12.82 1 94.94 175 GLU A O 1
ATOM 1409 N N . ILE A 1 176 ? -5.711 -4.012 -13.188 1 96.31 176 ILE A N 1
ATOM 1410 C CA . ILE A 1 176 ? -6.59 -4.012 -12.023 1 96.31 176 ILE A CA 1
ATOM 1411 C C . ILE A 1 176 ? -7.695 -5.047 -12.211 1 96.31 176 ILE A C 1
ATOM 1413 O O . ILE A 1 176 ? -8 -5.812 -11.297 1 96.31 176 ILE A O 1
ATOM 1417 N N . GLU A 1 177 ? -8.273 -5.062 -13.383 1 96.75 177 GLU A N 1
ATOM 1418 C CA . GLU A 1 177 ? -9.32 -6.039 -13.68 1 96.75 177 GLU A CA 1
ATOM 1419 C C . GLU A 1 177 ? -8.773 -7.465 -13.602 1 96.75 177 GLU A C 1
ATOM 1421 O O . GLU A 1 177 ? -9.43 -8.352 -13.047 1 96.75 177 GLU A O 1
ATOM 1426 N N . ASP A 1 178 ? -7.613 -7.711 -14.156 1 95.94 178 ASP A N 1
ATOM 1427 C CA . ASP A 1 178 ? -6.969 -9.016 -14.047 1 95.94 178 ASP A CA 1
ATOM 1428 C C . ASP A 1 178 ? -6.809 -9.43 -12.586 1 95.94 178 ASP A C 1
ATOM 1430 O O . ASP A 1 178 ? -7.078 -10.578 -12.234 1 95.94 178 ASP A O 1
ATOM 1434 N N . TYR A 1 179 ? -6.387 -8.523 -11.789 1 96.38 179 TYR A N 1
ATOM 1435 C CA . TYR A 1 179 ? -6.16 -8.789 -10.367 1 96.38 179 TYR A CA 1
ATOM 1436 C C . TYR A 1 179 ? -7.457 -9.18 -9.672 1 96.38 179 TYR A C 1
ATOM 1438 O O . TYR A 1 179 ? -7.504 -10.18 -8.953 1 96.38 179 TYR A O 1
ATOM 1446 N N . ILE A 1 180 ? -8.484 -8.352 -9.961 1 97.12 180 ILE A N 1
ATOM 1447 C CA . ILE A 1 180 ? -9.758 -8.625 -9.312 1 97.12 180 ILE A CA 1
ATOM 1448 C C . ILE A 1 180 ? -10.297 -9.977 -9.773 1 97.12 180 ILE A C 1
ATOM 1450 O O . ILE A 1 180 ? -10.664 -10.82 -8.953 1 97.12 180 ILE A O 1
ATOM 1454 N N . GLU A 1 181 ? -10.297 -10.258 -11.016 1 96.44 181 GLU A N 1
ATOM 1455 C CA . GLU A 1 181 ? -10.852 -11.492 -11.555 1 96.44 181 GLU A CA 1
ATOM 1456 C C . GLU A 1 181 ? -10.078 -12.711 -11.055 1 96.44 181 GLU A C 1
ATOM 1458 O O . GLU A 1 181 ? -10.672 -13.719 -10.68 1 96.44 181 GLU A O 1
ATOM 1463 N N . MET A 1 182 ? -8.781 -12.586 -11.016 1 94.56 182 MET A N 1
ATOM 1464 C CA . MET A 1 182 ? -7.961 -13.703 -10.555 1 94.56 182 MET A CA 1
ATOM 1465 C C . MET A 1 182 ? -8.156 -13.938 -9.062 1 94.56 182 MET A C 1
ATOM 1467 O O . MET A 1 182 ? -8.102 -15.078 -8.594 1 94.56 182 MET A O 1
ATOM 1471 N N . THR A 1 183 ? -8.305 -12.859 -8.305 1 95.56 183 THR A N 1
ATOM 1472 C CA . THR A 1 183 ? -8.539 -12.953 -6.867 1 95.56 183 THR A CA 1
ATOM 1473 C C . THR A 1 183 ? -9.742 -13.844 -6.57 1 95.56 183 THR A C 1
ATOM 1475 O O . THR A 1 183 ? -9.734 -14.609 -5.605 1 95.56 183 THR A O 1
ATOM 1478 N N . PHE A 1 184 ? -10.734 -13.812 -7.422 1 95.5 184 PHE A N 1
ATOM 1479 C CA . PHE A 1 184 ? -11.992 -14.461 -7.094 1 95.5 184 PHE A CA 1
ATOM 1480 C C . PHE A 1 184 ? -12.172 -15.75 -7.891 1 95.5 184 PHE A C 1
ATOM 1482 O O . PHE A 1 184 ? -13.227 -16.375 -7.836 1 95.5 184 PHE A O 1
ATOM 1489 N N . THR A 1 185 ? -11.242 -16.234 -8.742 1 87.81 185 THR A N 1
ATOM 1490 C CA . THR A 1 185 ? -11.336 -17.516 -9.453 1 87.81 185 THR A CA 1
ATOM 1491 C C . THR A 1 185 ? -11.516 -18.672 -8.469 1 87.81 185 THR A C 1
ATOM 1493 O O . THR A 1 185 ? -12.156 -19.672 -8.797 1 87.81 185 THR A O 1
ATOM 1496 N N . LYS A 1 186 ? -11.031 -18.516 -7.262 1 71.06 186 LYS A N 1
ATOM 1497 C CA . LYS A 1 186 ? -11.258 -19.719 -6.48 1 71.06 186 LYS A CA 1
ATOM 1498 C C . LYS A 1 186 ? -11.711 -19.375 -5.062 1 71.06 186 LYS A C 1
ATOM 1500 O O . LYS A 1 186 ? -11.414 -20.109 -4.117 1 71.06 186 LYS A O 1
ATOM 1505 N N . ILE A 1 187 ? -12.117 -18.344 -5.012 1 82 187 ILE A N 1
ATOM 1506 C CA . ILE A 1 187 ? -12.836 -18.094 -3.766 1 82 187 ILE A CA 1
ATOM 1507 C C . ILE A 1 187 ? -14.281 -18.578 -3.889 1 82 187 ILE A C 1
ATOM 1509 O O . ILE A 1 187 ? -14.891 -18.469 -4.957 1 82 187 ILE A O 1
ATOM 1513 N N . MET B 1 1 ? 45.375 17.703 -4.281 1 40.03 1 MET B N 1
ATOM 1514 C CA . MET B 1 1 ? 45 16.359 -3.824 1 40.03 1 MET B CA 1
ATOM 1515 C C . MET B 1 1 ? 43.594 16.344 -3.285 1 40.03 1 MET B C 1
ATOM 1517 O O . MET B 1 1 ? 43.188 17.219 -2.514 1 40.03 1 MET B O 1
ATOM 1521 N N . ALA B 1 2 ? 42.656 15.789 -4.031 1 50.34 2 ALA B N 1
ATOM 1522 C CA . ALA B 1 2 ? 41.281 15.898 -3.625 1 50.34 2 ALA B CA 1
ATOM 1523 C C . ALA B 1 2 ? 41.094 15.523 -2.158 1 50.34 2 ALA B C 1
ATOM 1525 O O . ALA B 1 2 ? 41.656 14.523 -1.696 1 50.34 2 ALA B O 1
ATOM 1526 N N . ARG B 1 3 ? 40.812 16.391 -1.307 1 53.59 3 ARG B N 1
ATOM 1527 C CA . ARG B 1 3 ? 40.656 16.156 0.128 1 53.59 3 ARG B CA 1
ATOM 1528 C C . ARG B 1 3 ? 39.875 14.883 0.407 1 53.59 3 ARG B C 1
ATOM 1530 O O . ARG B 1 3 ? 38.844 14.648 -0.201 1 53.59 3 ARG B O 1
ATOM 1537 N N . LYS B 1 4 ? 40.562 13.812 0.901 1 56.72 4 LYS B N 1
ATOM 1538 C CA . LYS B 1 4 ? 40.062 12.469 1.182 1 56.72 4 LYS B CA 1
ATOM 1539 C C . LYS B 1 4 ? 38.812 12.508 2.064 1 56.72 4 LYS B C 1
ATOM 1541 O O . LYS B 1 4 ? 38.812 13.164 3.105 1 56.72 4 LYS B O 1
ATOM 1546 N N . LYS B 1 5 ? 37.594 12.164 1.581 1 69.19 5 LYS B N 1
ATOM 1547 C CA . LYS B 1 5 ? 36.375 12.086 2.367 1 69.19 5 LYS B CA 1
ATOM 1548 C C . LYS B 1 5 ? 36.594 11.289 3.65 1 69.19 5 LYS B C 1
ATOM 1550 O O . LYS B 1 5 ? 37.281 10.273 3.645 1 69.19 5 LYS B O 1
ATOM 1555 N N . GLU B 1 6 ? 36.312 11.773 4.773 1 80.12 6 GLU B N 1
ATOM 1556 C CA . GLU B 1 6 ? 36.469 11.156 6.09 1 80.12 6 GLU B CA 1
ATOM 1557 C C . GLU B 1 6 ? 35.375 10.125 6.344 1 80.12 6 GLU B C 1
ATOM 1559 O O . GLU B 1 6 ? 35.25 9.617 7.461 1 80.12 6 GLU B O 1
ATOM 1564 N N . TYR B 1 7 ? 34.562 9.789 5.312 1 87.69 7 TYR B N 1
ATOM 1565 C CA . TYR B 1 7 ? 33.5 8.805 5.477 1 87.69 7 TYR B CA 1
ATOM 1566 C C . TYR B 1 7 ? 33.406 7.902 4.25 1 87.69 7 TYR B C 1
ATOM 1568 O O . TYR B 1 7 ? 33.906 8.242 3.178 1 87.69 7 TYR B O 1
ATOM 1576 N N . ARG B 1 8 ? 32.844 6.738 4.461 1 92.12 8 ARG B N 1
ATOM 1577 C CA . ARG B 1 8 ? 32.594 5.801 3.377 1 92.12 8 ARG B CA 1
ATOM 1578 C C . ARG B 1 8 ? 31.188 6.035 2.791 1 92.12 8 ARG B C 1
ATOM 1580 O O . ARG B 1 8 ? 30.188 5.922 3.498 1 92.12 8 ARG B O 1
ATOM 1587 N N . GLU B 1 9 ? 31.062 6.281 1.548 1 92.25 9 GLU B N 1
ATOM 1588 C CA . GLU B 1 9 ? 29.812 6.645 0.895 1 92.25 9 GLU B CA 1
ATOM 1589 C C . GLU B 1 9 ? 28.781 5.527 1.021 1 92.25 9 GLU B C 1
ATOM 1591 O O . GLU B 1 9 ? 27.594 5.789 1.251 1 92.25 9 GLU B O 1
ATOM 1596 N N . GLU B 1 10 ? 29.281 4.266 0.94 1 92.19 10 GLU B N 1
ATOM 1597 C CA . GLU B 1 10 ? 28.359 3.129 1.024 1 92.19 10 GLU B CA 1
ATOM 1598 C C . GLU B 1 10 ? 27.703 3.053 2.396 1 92.19 10 GLU B C 1
ATOM 1600 O O . GLU B 1 10 ? 26.516 2.719 2.504 1 92.19 10 GLU B O 1
ATOM 1605 N N . GLU B 1 11 ? 28.406 3.393 3.387 1 94.19 11 GLU B N 1
ATOM 1606 C CA . GLU B 1 11 ? 27.891 3.326 4.75 1 94.19 11 GLU B CA 1
ATOM 1607 C C . GLU B 1 11 ? 26.875 4.422 5.012 1 94.19 11 GLU B C 1
ATOM 1609 O O . GLU B 1 11 ? 25.828 4.176 5.617 1 94.19 11 GLU B O 1
ATOM 1614 N N . VAL B 1 12 ? 27.234 5.574 4.547 1 96 12 VAL B N 1
ATOM 1615 C CA . VAL B 1 12 ? 26.328 6.688 4.824 1 96 12 VAL B CA 1
ATOM 1616 C C . VAL B 1 12 ? 25.062 6.547 3.988 1 96 12 VAL B C 1
ATOM 1618 O O . VAL B 1 12 ? 23.969 6.922 4.43 1 96 12 VAL B O 1
ATOM 1621 N N . ILE B 1 13 ? 25.188 5.961 2.814 1 96.75 13 ILE B N 1
ATOM 1622 C CA . ILE B 1 13 ? 24.016 5.762 1.956 1 96.75 13 ILE B CA 1
ATOM 1623 C C . ILE B 1 13 ? 23.125 4.672 2.543 1 96.75 13 ILE B C 1
ATOM 1625 O O . ILE B 1 13 ? 21.906 4.758 2.467 1 96.75 13 ILE B O 1
ATOM 1629 N N . ASP B 1 14 ? 23.766 3.699 3.119 1 95.31 14 ASP B N 1
ATOM 1630 C CA . ASP B 1 14 ? 22.984 2.648 3.773 1 95.31 14 ASP B CA 1
ATOM 1631 C C . ASP B 1 14 ? 22.078 3.229 4.863 1 95.31 14 ASP B C 1
ATOM 1633 O O . ASP B 1 14 ? 20.922 2.852 4.977 1 95.31 14 ASP B O 1
ATOM 1637 N N . LYS B 1 15 ? 22.625 4.125 5.617 1 95.75 15 LYS B N 1
ATOM 1638 C CA . LYS B 1 15 ? 21.859 4.785 6.676 1 95.75 15 LYS B CA 1
ATOM 1639 C C . LYS B 1 15 ? 20.734 5.645 6.098 1 95.75 15 LYS B C 1
ATOM 1641 O O . LYS B 1 15 ? 19.625 5.645 6.609 1 95.75 15 LYS B O 1
ATOM 1646 N N . ALA B 1 16 ? 21.062 6.359 5.035 1 96.94 16 ALA B N 1
ATOM 1647 C CA . ALA B 1 16 ? 20.062 7.18 4.363 1 96.94 16 ALA B CA 1
ATOM 1648 C C . ALA B 1 16 ? 18.938 6.32 3.787 1 96.94 16 ALA B C 1
ATOM 1650 O O . ALA B 1 16 ? 17.766 6.676 3.891 1 96.94 16 ALA B O 1
ATOM 1651 N N . MET B 1 17 ? 19.359 5.238 3.207 1 95.81 17 MET B N 1
ATOM 1652 C CA . MET B 1 17 ? 18.391 4.309 2.613 1 95.81 17 MET B CA 1
ATOM 1653 C C . MET B 1 17 ? 17.391 3.828 3.652 1 95.81 17 MET B C 1
ATOM 1655 O O . MET B 1 17 ? 16.188 3.834 3.402 1 95.81 17 MET B O 1
ATOM 1659 N N . ARG B 1 18 ? 17.844 3.494 4.781 1 93.75 18 ARG B N 1
ATOM 1660 C CA . ARG B 1 18 ? 16.969 3.004 5.844 1 93.75 18 ARG B CA 1
ATOM 1661 C C . ARG B 1 18 ? 16.031 4.102 6.324 1 93.75 18 ARG B C 1
ATOM 1663 O O . ARG B 1 18 ? 14.875 3.826 6.672 1 93.75 18 ARG B O 1
ATOM 1670 N N . LEU B 1 19 ? 16.531 5.289 6.32 1 94.19 19 LEU B N 1
ATOM 1671 C CA . LEU B 1 19 ? 15.68 6.418 6.695 1 94.19 19 LEU B CA 1
ATOM 1672 C C . LEU B 1 19 ? 14.586 6.641 5.66 1 94.19 19 LEU B C 1
ATOM 1674 O O . LEU B 1 19 ? 13.422 6.816 6.016 1 94.19 19 LEU B O 1
ATOM 1678 N N . PHE B 1 20 ? 14.945 6.633 4.379 1 94.31 20 PHE B N 1
ATOM 1679 C CA . PHE B 1 20 ? 13.969 6.773 3.309 1 94.31 20 PHE B CA 1
ATOM 1680 C C 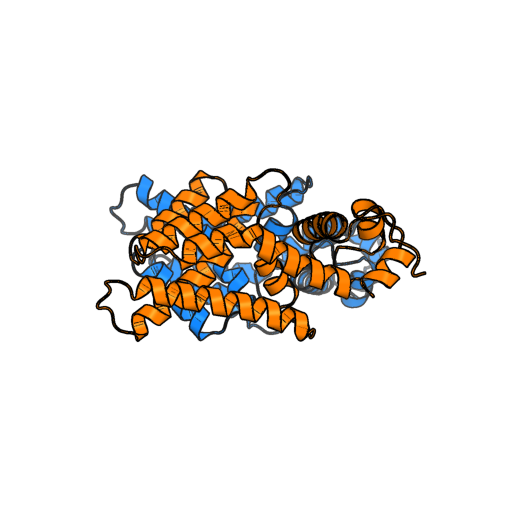. PHE B 1 20 ? 12.961 5.629 3.342 1 94.31 20 PHE B C 1
ATOM 1682 O O . PHE B 1 20 ? 11.773 5.828 3.053 1 94.31 20 PHE B O 1
ATOM 1689 N N . TRP B 1 21 ? 13.461 4.508 3.697 1 91.38 21 TRP B N 1
ATOM 1690 C CA . TRP B 1 21 ? 12.617 3.322 3.773 1 91.38 21 TRP B CA 1
ATOM 1691 C C . TRP B 1 21 ? 11.57 3.475 4.871 1 91.38 21 TRP B C 1
ATOM 1693 O O . TRP B 1 21 ? 10.398 3.129 4.676 1 91.38 21 TRP B O 1
ATOM 1703 N N . ARG B 1 22 ? 11.945 4.035 5.879 1 87.94 22 ARG B N 1
ATOM 1704 C CA . ARG B 1 22 ? 11.062 4.211 7.027 1 87.94 22 ARG B CA 1
ATOM 1705 C C . ARG B 1 22 ? 10.109 5.375 6.805 1 87.94 22 ARG B C 1
ATOM 1707 O O . ARG B 1 22 ? 8.906 5.254 7.055 1 87.94 22 ARG B O 1
ATOM 1714 N N . ASN B 1 23 ? 10.656 6.477 6.184 1 85.56 23 ASN B N 1
ATOM 1715 C CA . ASN B 1 23 ? 9.922 7.738 6.211 1 85.56 23 ASN B CA 1
ATOM 1716 C C . ASN B 1 23 ? 9.297 8.055 4.855 1 85.56 23 ASN B C 1
ATOM 1718 O O . ASN B 1 23 ? 8.328 8.812 4.77 1 85.56 23 ASN B O 1
ATOM 1722 N N . GLY B 1 24 ? 9.914 7.484 3.82 1 88.81 24 GLY B N 1
ATOM 1723 C CA . GLY B 1 24 ? 9.609 7.984 2.488 1 88.81 24 GLY B CA 1
ATOM 1724 C C . GLY B 1 24 ? 10.445 9.195 2.105 1 88.81 24 GLY B C 1
ATOM 1725 O O . GLY B 1 24 ? 11.18 9.734 2.932 1 88.81 24 GLY B O 1
ATOM 1726 N N . TYR B 1 25 ? 10.367 9.594 0.875 1 90.12 25 TYR B N 1
ATOM 1727 C CA . TYR B 1 25 ? 11.172 10.68 0.322 1 90.12 25 TYR B CA 1
ATOM 1728 C C . TYR B 1 25 ? 10.719 12.023 0.866 1 90.12 25 TYR B C 1
ATOM 1730 O O . TYR B 1 25 ? 11.539 12.812 1.353 1 90.12 25 TYR B O 1
ATOM 1738 N N . GLU B 1 26 ? 9.477 12.281 0.799 1 83.81 26 GLU B N 1
ATOM 1739 C CA . GLU B 1 26 ? 8.945 13.609 1.1 1 83.81 26 GLU B CA 1
ATOM 1740 C C . GLU B 1 26 ? 9.102 13.945 2.578 1 83.81 26 GLU B C 1
ATOM 1742 O O . GLU B 1 26 ? 9.367 15.094 2.934 1 83.81 26 GLU B O 1
ATOM 1747 N N . ARG B 1 27 ? 9.062 12.945 3.42 1 83.69 27 ARG B N 1
ATOM 1748 C CA . ARG B 1 27 ? 9.086 13.172 4.863 1 83.69 27 ARG B CA 1
ATOM 1749 C C . ARG B 1 27 ? 10.523 13.219 5.379 1 83.69 27 ARG B C 1
ATOM 1751 O O . ARG B 1 27 ? 10.758 13.5 6.555 1 83.69 27 ARG B O 1
ATOM 1758 N N . THR B 1 28 ? 11.344 12.93 4.547 1 92.44 28 THR B N 1
ATOM 1759 C CA . THR B 1 28 ? 12.75 12.961 4.938 1 92.44 28 THR B CA 1
ATOM 1760 C C . THR B 1 28 ? 13.375 14.312 4.602 1 92.44 28 THR B C 1
ATOM 1762 O O . THR B 1 28 ? 13.32 14.758 3.451 1 92.44 28 THR B O 1
ATOM 1765 N N . SER B 1 29 ? 13.875 14.984 5.609 1 92.75 29 SER B N 1
ATOM 1766 C CA . SER B 1 29 ? 14.5 16.281 5.398 1 92.75 29 SER B CA 1
ATOM 1767 C C . SER B 1 29 ? 16.016 16.156 5.309 1 92.75 29 SER B C 1
ATOM 1769 O O . SER B 1 29 ? 16.578 15.125 5.668 1 92.75 29 SER B O 1
ATOM 1771 N N . MET B 1 30 ? 16.578 17.266 4.875 1 94.81 30 MET B N 1
ATOM 1772 C CA . MET B 1 30 ? 18.047 17.297 4.82 1 94.81 30 MET B CA 1
ATOM 1773 C C . MET B 1 30 ? 18.641 17.219 6.219 1 94.81 30 MET B C 1
ATOM 1775 O O . MET B 1 30 ? 19.703 16.609 6.414 1 94.81 30 MET B O 1
ATOM 1779 N N . GLN B 1 31 ? 17.984 17.781 7.109 1 95.38 31 GLN B N 1
ATOM 1780 C CA . GLN B 1 31 ? 18.453 17.75 8.492 1 95.38 31 GLN B CA 1
ATOM 1781 C C . GLN B 1 31 ? 18.469 16.328 9.031 1 95.38 31 GLN B C 1
ATOM 1783 O O . GLN B 1 31 ? 19.406 15.922 9.711 1 95.38 31 GLN B O 1
ATOM 1788 N N . MET B 1 32 ? 17.438 15.57 8.773 1 95.12 32 MET B N 1
ATOM 1789 C CA . MET B 1 32 ? 17.375 14.164 9.172 1 95.12 32 MET B CA 1
ATOM 1790 C C . MET B 1 32 ? 18.5 13.359 8.531 1 95.12 32 MET B C 1
ATOM 1792 O O . MET B 1 32 ? 19.125 12.523 9.18 1 95.12 32 MET B O 1
ATOM 1796 N N . LEU B 1 33 ? 18.734 13.648 7.246 1 97.56 33 LEU B N 1
ATOM 1797 C CA . LEU B 1 33 ? 19.781 12.953 6.523 1 97.56 33 LEU B CA 1
ATOM 1798 C C . LEU B 1 33 ? 21.156 13.258 7.133 1 97.56 33 LEU B C 1
ATOM 1800 O O . LEU B 1 33 ? 21.969 12.352 7.328 1 97.56 33 LEU B O 1
ATOM 1804 N N . GLU B 1 34 ? 21.328 14.5 7.457 1 96.81 34 GLU B N 1
ATOM 1805 C CA . GLU B 1 34 ? 22.578 14.891 8.102 1 96.81 34 GLU B CA 1
ATOM 1806 C C . GLU B 1 34 ? 22.797 14.102 9.391 1 96.81 34 GLU B C 1
ATOM 1808 O O . GLU B 1 34 ? 23.906 13.609 9.641 1 96.81 34 GLU B O 1
ATOM 1813 N N . LYS B 1 35 ? 21.828 14.023 10.133 1 97.06 35 LYS B N 1
ATOM 1814 C CA . LYS B 1 35 ? 21.906 13.367 11.438 1 97.06 35 LYS B CA 1
ATOM 1815 C C . LYS B 1 35 ? 22.203 11.875 11.289 1 97.06 35 LYS B C 1
ATOM 1817 O O . LYS B 1 35 ? 23.094 11.352 11.938 1 97.06 35 LYS B O 1
ATOM 1822 N N . VAL B 1 36 ? 21.531 11.195 10.422 1 96.06 36 VAL B N 1
ATOM 1823 C CA . VAL B 1 36 ? 21.625 9.742 10.344 1 96.06 36 VAL B CA 1
ATOM 1824 C C . VAL B 1 36 ? 22.891 9.344 9.594 1 96.06 36 VAL B C 1
ATOM 1826 O O . VAL B 1 36 ? 23.516 8.328 9.914 1 96.06 36 VAL B O 1
ATOM 1829 N N . MET B 1 37 ? 23.188 10.148 8.617 1 96.56 37 MET B N 1
ATOM 1830 C CA . MET B 1 37 ? 24.359 9.836 7.824 1 96.56 37 MET B CA 1
ATOM 1831 C C . MET B 1 37 ? 25.641 10.18 8.586 1 96.56 37 MET B C 1
ATOM 1833 O O . MET B 1 37 ? 26.703 9.648 8.297 1 96.56 37 MET B O 1
ATOM 1837 N N . GLY B 1 38 ? 25.547 11.195 9.414 1 96.31 38 GLY B N 1
ATOM 1838 C CA . GLY B 1 38 ? 26.688 11.57 10.242 1 96.31 38 GLY B CA 1
ATOM 1839 C C . GLY B 1 38 ? 27.672 12.484 9.523 1 96.31 38 GLY B C 1
ATOM 1840 O O . GLY B 1 38 ? 28.844 12.523 9.867 1 96.31 38 GLY B O 1
ATOM 1841 N N . ILE B 1 39 ? 27.266 13.055 8.484 1 95 39 ILE B N 1
ATOM 1842 C CA . ILE B 1 39 ? 28.062 14.023 7.738 1 95 39 ILE B CA 1
ATOM 1843 C C . ILE B 1 39 ? 27.281 15.312 7.547 1 95 39 ILE B C 1
ATOM 1845 O O . ILE B 1 39 ? 26.047 15.297 7.523 1 95 39 ILE B O 1
ATOM 1849 N N . ASN B 1 40 ? 27.984 16.391 7.426 1 93 40 ASN B N 1
ATOM 1850 C CA . ASN B 1 40 ? 27.297 17.688 7.359 1 93 40 ASN B CA 1
ATOM 1851 C C . ASN B 1 40 ? 26.703 17.938 5.973 1 93 40 ASN B C 1
ATOM 1853 O O . ASN B 1 40 ? 27 17.203 5.023 1 93 40 ASN B O 1
ATOM 1857 N N . LYS B 1 41 ? 25.891 18.938 5.863 1 93.81 41 LYS B N 1
ATOM 1858 C CA . LYS B 1 41 ? 25.141 19.25 4.652 1 93.81 41 LYS B CA 1
ATOM 1859 C C . LYS B 1 41 ? 26.078 19.516 3.479 1 93.81 41 LYS B C 1
ATOM 1861 O O . LYS B 1 41 ? 25.781 19.125 2.344 1 93.81 41 LYS B O 1
ATOM 1866 N N . PHE B 1 42 ? 27.141 20.203 3.721 1 92.25 42 PHE B N 1
ATOM 1867 C CA . PHE B 1 42 ? 28.094 20.516 2.666 1 92.25 42 PHE B CA 1
ATOM 1868 C C . PHE B 1 42 ? 28.672 19.25 2.051 1 92.25 42 PHE B C 1
ATOM 1870 O O . PHE B 1 42 ? 28.766 19.141 0.828 1 92.25 42 PHE B O 1
ATOM 1877 N N . SER B 1 43 ? 29.016 18.375 2.906 1 93.88 43 SER B N 1
ATOM 1878 C CA . SER B 1 43 ? 29.531 17.094 2.443 1 93.88 43 SER B CA 1
ATOM 1879 C C . SER B 1 43 ? 28.5 16.344 1.622 1 93.88 43 SER B C 1
ATOM 1881 O O . SER B 1 43 ? 28.828 15.727 0.604 1 93.88 43 SER B O 1
ATOM 1883 N N . ILE B 1 44 ? 27.203 16.312 2.061 1 95.62 44 ILE B N 1
ATOM 1884 C CA . ILE B 1 44 ? 26.125 15.648 1.349 1 95.62 44 ILE B CA 1
ATOM 1885 C C . ILE B 1 44 ? 25.953 16.266 -0.04 1 95.62 44 ILE B C 1
ATOM 1887 O O . ILE B 1 44 ? 25.891 15.539 -1.04 1 95.62 44 ILE B O 1
ATOM 1891 N N . TYR B 1 45 ? 26.031 17.547 -0.112 1 94.38 45 TYR B N 1
ATOM 1892 C CA . TYR B 1 45 ? 25.875 18.234 -1.388 1 94.38 45 TYR B CA 1
ATOM 1893 C C . TYR B 1 45 ? 27.047 17.969 -2.312 1 94.38 45 TYR B C 1
ATOM 1895 O O . TYR B 1 45 ? 26.875 17.781 -3.518 1 94.38 45 TYR B O 1
ATOM 1903 N N . SER B 1 46 ? 28.156 18 -1.71 1 94.06 46 SER B N 1
ATOM 1904 C CA . SER B 1 46 ? 29.375 17.797 -2.498 1 94.06 46 SER B CA 1
ATOM 1905 C C . SER B 1 46 ? 29.406 16.391 -3.092 1 94.06 46 SER B C 1
ATOM 1907 O O . SER B 1 46 ? 29.828 16.203 -4.238 1 94.06 46 SER B O 1
ATOM 1909 N N . SER B 1 47 ? 28.922 15.492 -2.328 1 94.31 47 SER B N 1
ATOM 1910 C CA . SER B 1 47 ? 29.031 14.102 -2.742 1 94.31 47 SER B CA 1
ATOM 1911 C C . SER B 1 47 ? 27.828 13.656 -3.555 1 94.31 47 SER B C 1
ATOM 1913 O O . SER B 1 47 ? 27.953 12.836 -4.465 1 94.31 47 SER B O 1
ATOM 1915 N N . PHE B 1 48 ? 26.609 14.164 -3.213 1 95.62 48 PHE B N 1
ATOM 1916 C CA . PHE B 1 48 ? 25.391 13.578 -3.764 1 95.62 48 PHE B CA 1
ATOM 1917 C C . PHE B 1 48 ? 24.547 14.625 -4.48 1 95.62 48 PHE B C 1
ATOM 1919 O O . PHE B 1 48 ? 23.562 14.297 -5.145 1 95.62 48 PHE B O 1
ATOM 1926 N N . GLY B 1 49 ? 24.969 15.867 -4.281 1 94.31 49 GLY B N 1
ATOM 1927 C CA . GLY B 1 49 ? 24.344 16.938 -5.027 1 94.31 49 GLY B CA 1
ATOM 1928 C C . GLY B 1 49 ? 23.109 17.5 -4.352 1 94.31 49 GLY B C 1
ATOM 1929 O O . GLY B 1 49 ? 22.984 18.719 -4.172 1 94.31 49 GLY B O 1
ATOM 1930 N N . SER B 1 50 ? 22.188 16.594 -4.008 1 94.88 50 SER B N 1
ATOM 1931 C CA . SER B 1 50 ? 20.906 16.984 -3.463 1 94.88 50 SER B CA 1
ATOM 1932 C C . SER B 1 50 ? 20.234 15.844 -2.719 1 94.88 50 SER B C 1
ATOM 1934 O O . SER B 1 50 ? 20.734 14.719 -2.709 1 94.88 50 SER B O 1
ATOM 1936 N N . LYS B 1 51 ? 19.125 16.172 -2.064 1 95.31 51 LYS B N 1
ATOM 1937 C CA . LYS B 1 51 ? 18.297 15.133 -1.471 1 95.31 5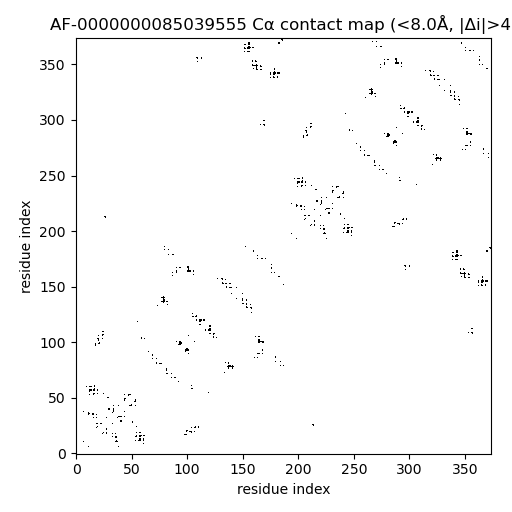1 LYS B CA 1
ATOM 1938 C C . LYS B 1 51 ? 17.922 14.078 -2.506 1 95.31 51 LYS B C 1
ATOM 1940 O O . LYS B 1 51 ? 17.938 12.875 -2.217 1 95.31 51 LYS B O 1
ATOM 1945 N N . ARG B 1 52 ? 17.562 14.617 -3.633 1 94.88 52 ARG B N 1
ATOM 1946 C CA . ARG B 1 52 ? 17.234 13.727 -4.738 1 94.88 52 ARG B CA 1
ATOM 1947 C C . ARG B 1 52 ? 18.406 12.812 -5.09 1 94.88 52 ARG B C 1
ATOM 1949 O O . ARG B 1 52 ? 18.219 11.625 -5.359 1 94.88 52 ARG B O 1
ATOM 1956 N N . GLY B 1 53 ? 19.5 13.375 -5.148 1 95.69 53 GLY B N 1
ATOM 1957 C CA . GLY B 1 53 ? 20.688 12.578 -5.41 1 95.69 53 GLY B CA 1
ATOM 1958 C C . GLY B 1 53 ? 20.922 11.492 -4.375 1 95.69 53 GLY B C 1
ATOM 1959 O O . GLY B 1 53 ? 21.266 10.359 -4.723 1 95.69 53 GLY B O 1
ATOM 1960 N N . VAL B 1 54 ? 20.812 11.836 -3.115 1 97.19 54 VAL B N 1
ATOM 1961 C CA . VAL B 1 54 ? 20.938 10.859 -2.037 1 97.19 54 VAL B CA 1
ATOM 1962 C C . VAL B 1 54 ? 19.906 9.758 -2.215 1 97.19 54 VAL B C 1
ATOM 1964 O O . VAL B 1 54 ? 20.203 8.578 -2.043 1 97.19 54 VAL B O 1
ATOM 1967 N N . PHE B 1 55 ? 18.719 10.125 -2.564 1 96.81 55 PHE B N 1
ATOM 1968 C CA . PHE B 1 55 ? 17.625 9.18 -2.709 1 96.81 55 PHE B CA 1
ATOM 1969 C C . PHE B 1 55 ? 17.906 8.195 -3.838 1 96.81 55 PHE B C 1
ATOM 1971 O O . PHE B 1 55 ? 17.703 6.988 -3.68 1 96.81 55 PHE B O 1
ATOM 1978 N N . LEU B 1 56 ? 18.344 8.742 -4.965 1 95.5 56 LEU B N 1
ATOM 1979 C CA . LEU B 1 56 ? 18.641 7.883 -6.102 1 95.5 56 LEU B CA 1
ATOM 1980 C C . LEU B 1 56 ? 19.703 6.855 -5.734 1 95.5 56 LEU B C 1
ATOM 1982 O O . LEU B 1 56 ? 19.578 5.676 -6.074 1 95.5 56 LEU B O 1
ATOM 1986 N N . GLN B 1 57 ? 20.656 7.293 -4.988 1 95.62 57 GLN B N 1
ATOM 1987 C CA . GLN B 1 57 ? 21.688 6.367 -4.535 1 95.62 57 GLN B CA 1
ATOM 1988 C C . GLN B 1 57 ? 21.141 5.375 -3.52 1 95.62 57 GLN B C 1
ATOM 1990 O O . GLN B 1 57 ? 21.562 4.219 -3.477 1 95.62 57 GLN B O 1
ATOM 1995 N N . SER B 1 58 ? 20.25 5.805 -2.709 1 96.31 58 SER B N 1
ATOM 1996 C CA . SER B 1 58 ? 19.594 4.934 -1.737 1 96.31 58 SER B CA 1
ATOM 1997 C C . SER B 1 58 ? 18.797 3.836 -2.43 1 96.31 58 SER B C 1
ATOM 1999 O O . SER B 1 58 ? 18.781 2.689 -1.975 1 96.31 58 SER B O 1
ATOM 2001 N N . LEU B 1 59 ? 18.125 4.203 -3.52 1 94.56 59 LEU B N 1
ATOM 2002 C CA . LEU B 1 59 ? 17.375 3.211 -4.289 1 94.56 59 LEU B CA 1
ATOM 2003 C C . LEU B 1 59 ? 18.297 2.145 -4.852 1 94.56 59 LEU B C 1
ATOM 2005 O O . LEU B 1 59 ? 17.969 0.956 -4.84 1 94.56 59 LEU B O 1
ATOM 2009 N N . ASN B 1 60 ? 19.422 2.57 -5.285 1 93.12 60 ASN B N 1
ATOM 2010 C CA . ASN B 1 60 ? 20.422 1.623 -5.781 1 93.12 60 ASN B CA 1
ATOM 2011 C C . ASN B 1 60 ? 20.938 0.72 -4.664 1 93.12 60 ASN B C 1
ATOM 2013 O O . ASN B 1 60 ? 21.125 -0.482 -4.867 1 93.12 60 ASN B O 1
ATOM 2017 N N . CYS B 1 61 ? 21.188 1.336 -3.574 1 93.69 61 CYS B N 1
ATOM 2018 C CA . CYS B 1 61 ? 21.625 0.588 -2.404 1 93.69 61 CYS B CA 1
ATOM 2019 C C . CYS B 1 61 ? 20.594 -0.456 -2 1 93.69 61 CYS B C 1
ATOM 2021 O O . CYS B 1 61 ? 20.953 -1.593 -1.681 1 93.69 61 CYS B O 1
ATOM 2023 N N . TYR B 1 62 ? 19.375 -0.093 -2.037 1 93.12 62 TYR B N 1
ATOM 2024 C CA . TYR B 1 62 ? 18.281 -1.01 -1.715 1 93.12 62 TYR B CA 1
ATOM 2025 C C . TYR B 1 62 ? 18.281 -2.203 -2.664 1 93.12 62 TYR B C 1
ATOM 2027 O O . TYR B 1 62 ? 18.109 -3.346 -2.232 1 93.12 62 TYR B O 1
ATOM 2035 N N . GLN B 1 63 ? 18.391 -1.899 -3.922 1 89.38 63 GLN B N 1
ATOM 2036 C CA . GLN B 1 63 ? 18.391 -2.967 -4.918 1 89.38 63 GLN B CA 1
ATOM 2037 C C . GLN B 1 63 ? 19.531 -3.953 -4.66 1 89.38 63 GLN B C 1
ATOM 2039 O O . GLN B 1 63 ? 19.375 -5.16 -4.855 1 89.38 63 GLN B O 1
ATOM 2044 N N . SER B 1 64 ? 20.625 -3.43 -4.184 1 87.44 64 SER B N 1
ATOM 2045 C CA . SER B 1 64 ? 21.75 -4.293 -3.836 1 87.44 64 SER B CA 1
ATOM 2046 C C . SER B 1 64 ? 21.453 -5.113 -2.586 1 87.44 64 SER B C 1
ATOM 2048 O O . SER B 1 64 ? 21.844 -6.277 -2.492 1 87.44 64 SER B O 1
ATOM 2050 N N . THR B 1 65 ? 20.812 -4.5 -1.647 1 84.94 65 THR B N 1
ATOM 2051 C CA . THR B 1 65 ? 20.453 -5.148 -0.39 1 84.94 65 THR B CA 1
ATOM 2052 C C . THR B 1 65 ? 19.531 -6.34 -0.638 1 84.94 65 THR B C 1
ATOM 2054 O O . THR B 1 65 ? 19.703 -7.395 -0.02 1 84.94 65 THR B O 1
ATOM 2057 N N . VAL B 1 66 ? 18.641 -6.16 -1.59 1 86.88 66 VAL B N 1
ATOM 2058 C CA . VAL B 1 66 ? 17.688 -7.234 -1.868 1 86.88 66 VAL B CA 1
ATOM 2059 C C . VAL B 1 66 ? 18.172 -8.055 -3.059 1 86.88 66 VAL B C 1
ATOM 2061 O O . VAL B 1 66 ? 17.5 -9 -3.486 1 86.88 66 VAL B O 1
ATOM 2064 N N . GLY B 1 67 ? 19.312 -7.723 -3.574 1 87.44 67 GLY B N 1
ATOM 2065 C CA . GLY B 1 67 ? 19.859 -8.32 -4.785 1 87.44 67 GLY B CA 1
ATOM 2066 C C . GLY B 1 67 ? 20 -9.828 -4.691 1 87.44 67 GLY B C 1
ATOM 2067 O O . GLY B 1 67 ? 19.672 -10.547 -5.641 1 87.44 67 GLY B O 1
ATOM 2068 N N . ALA B 1 68 ? 20.422 -10.266 -3.52 1 88.19 68 ALA B N 1
ATOM 2069 C CA . ALA B 1 68 ? 20.641 -11.695 -3.34 1 88.19 68 ALA B CA 1
ATOM 2070 C C . ALA B 1 68 ? 19.328 -12.469 -3.475 1 88.19 68 ALA B C 1
ATOM 2072 O O . ALA B 1 68 ? 19.297 -13.555 -4.059 1 88.19 68 ALA B O 1
ATOM 2073 N N . MET B 1 69 ? 18.297 -11.953 -2.943 1 90.25 69 MET B N 1
ATOM 2074 C CA . MET B 1 69 ? 16.984 -12.586 -3.033 1 90.25 69 MET B CA 1
ATOM 2075 C C . MET B 1 69 ? 16.531 -12.688 -4.484 1 90.25 69 MET B C 1
ATOM 2077 O O . MET B 1 69 ? 16.047 -13.734 -4.914 1 90.25 69 MET B O 1
ATOM 2081 N N . PHE B 1 70 ? 16.781 -11.656 -5.238 1 91.12 70 PHE B N 1
ATOM 2082 C CA . PHE B 1 70 ? 16.359 -11.633 -6.637 1 91.12 70 PHE B CA 1
ATOM 2083 C C . PHE B 1 70 ? 17.234 -12.57 -7.477 1 91.12 70 PHE B C 1
ATOM 2085 O O . PHE B 1 70 ? 16.734 -13.234 -8.383 1 91.12 70 PHE B O 1
ATOM 2092 N N . GLU B 1 71 ? 18.5 -12.547 -7.16 1 93.12 71 GLU B N 1
ATOM 2093 C CA . GLU B 1 71 ? 19.375 -13.453 -7.883 1 93.12 71 GLU B CA 1
ATOM 2094 C C . GLU B 1 71 ? 18.984 -14.914 -7.652 1 93.12 71 GLU B C 1
ATOM 2096 O O . GLU B 1 71 ? 18.969 -15.711 -8.594 1 93.12 71 GLU B O 1
ATOM 2101 N N . LYS B 1 72 ? 18.703 -15.211 -6.402 1 94.56 72 LYS B N 1
ATOM 2102 C CA . LYS B 1 72 ? 18.219 -16.547 -6.074 1 94.56 72 LYS B CA 1
ATOM 2103 C C . LYS B 1 72 ? 16.938 -16.875 -6.852 1 94.56 72 LYS B C 1
ATOM 2105 O O . LYS B 1 72 ? 16.797 -17.953 -7.406 1 94.56 72 LYS B O 1
ATOM 2110 N N . PHE B 1 73 ? 16.047 -15.953 -6.918 1 95.81 73 PHE B N 1
ATOM 2111 C CA . PHE B 1 73 ? 14.773 -16.109 -7.621 1 95.81 73 PHE B CA 1
ATOM 2112 C C . PHE B 1 73 ? 15 -16.312 -9.109 1 95.81 73 PHE B C 1
ATOM 2114 O O . PHE B 1 73 ? 14.414 -17.203 -9.719 1 95.81 73 PHE B O 1
ATOM 2121 N N . LYS B 1 74 ? 15.867 -15.555 -9.68 1 94.88 74 LYS B N 1
ATOM 2122 C CA . LYS B 1 74 ? 16.188 -15.617 -11.102 1 94.88 74 LYS B CA 1
ATOM 2123 C C . LYS B 1 74 ? 16.75 -16.984 -11.477 1 94.88 74 LYS B C 1
ATOM 2125 O O . LYS B 1 74 ? 16.422 -17.516 -12.539 1 94.88 74 LYS B O 1
ATOM 2130 N N . LYS B 1 75 ? 17.484 -17.516 -10.641 1 95.75 75 LYS B N 1
ATOM 2131 C CA . LYS B 1 75 ? 18.219 -18.75 -10.938 1 95.75 75 LYS B CA 1
ATOM 2132 C C . LYS B 1 75 ? 17.359 -19.984 -10.664 1 95.75 75 LYS B C 1
ATOM 2134 O O . LYS B 1 75 ? 17.672 -21.078 -11.125 1 95.75 75 LYS B O 1
ATOM 2139 N N . ALA B 1 76 ? 16.312 -19.812 -9.859 1 95.25 76 ALA B N 1
ATOM 2140 C CA . ALA B 1 76 ? 15.453 -20.938 -9.508 1 95.25 76 ALA B CA 1
ATOM 2141 C C . ALA B 1 76 ? 14.688 -21.438 -10.734 1 95.25 76 ALA B C 1
ATOM 2143 O O . ALA B 1 76 ? 14.445 -20.688 -11.672 1 95.25 76 ALA B O 1
ATOM 2144 N N . SER B 1 77 ? 14.32 -22.75 -10.75 1 95.62 77 SER B N 1
ATOM 2145 C CA . SER B 1 77 ? 13.727 -23.344 -11.945 1 95.62 77 SER B CA 1
ATOM 2146 C C . SER B 1 77 ? 12.547 -24.234 -11.594 1 95.62 77 SER B C 1
ATOM 2148 O O . SER B 1 77 ? 12.258 -25.203 -12.297 1 95.62 77 SER B O 1
ATOM 2150 N N . ASN B 1 78 ? 11.859 -23.953 -10.484 1 96.5 78 ASN B N 1
ATOM 2151 C CA . ASN B 1 78 ? 10.75 -24.781 -10.047 1 96.5 78 ASN B CA 1
ATOM 2152 C C . ASN B 1 78 ? 9.406 -24.141 -10.359 1 96.5 78 ASN B C 1
ATOM 2154 O O . ASN B 1 78 ? 8.383 -24.5 -9.773 1 96.5 78 ASN B O 1
ATOM 2158 N N . GLY B 1 79 ? 9.414 -23.125 -11.18 1 96.88 79 GLY B N 1
ATOM 2159 C CA . GLY B 1 79 ? 8.18 -22.531 -11.672 1 96.88 79 GLY B CA 1
ATOM 2160 C C . GLY B 1 79 ? 7.414 -21.781 -10.602 1 96.88 79 GLY B C 1
ATOM 2161 O O . GLY B 1 79 ? 7.973 -20.906 -9.93 1 96.88 79 GLY B O 1
ATOM 2162 N N . VAL B 1 80 ? 6.16 -22.125 -10.414 1 97 80 VAL B N 1
ATOM 2163 C CA . VAL B 1 80 ? 5.25 -21.406 -9.523 1 97 80 VAL B CA 1
ATOM 2164 C C . VAL B 1 80 ? 5.766 -21.5 -8.086 1 97 80 VAL B C 1
ATOM 2166 O O . VAL B 1 80 ? 5.648 -20.531 -7.316 1 97 80 VAL B O 1
ATOM 2169 N N . GLU B 1 81 ? 6.352 -22.594 -7.75 1 97 81 GLU B N 1
ATOM 2170 C CA . GLU B 1 81 ? 6.887 -22.766 -6.402 1 97 81 GLU B CA 1
ATOM 2171 C C . GLU B 1 81 ? 7.988 -21.75 -6.117 1 97 81 GLU B C 1
ATOM 2173 O O . GLU B 1 81 ? 8.156 -21.297 -4.977 1 97 81 GLU B O 1
ATOM 2178 N N . ASP B 1 82 ? 8.719 -21.344 -7.125 1 97.81 82 ASP B N 1
ATOM 2179 C CA . ASP B 1 82 ? 9.75 -20.328 -6.977 1 97.81 82 ASP B CA 1
ATOM 2180 C C . ASP B 1 82 ? 9.125 -18.969 -6.652 1 97.81 82 ASP B C 1
ATOM 2182 O O . ASP B 1 82 ? 9.688 -18.203 -5.867 1 97.81 82 ASP B O 1
ATOM 2186 N N . ILE B 1 83 ? 8.016 -18.688 -7.262 1 98.06 83 ILE B N 1
ATOM 2187 C CA . ILE B 1 83 ? 7.332 -17.422 -7.008 1 98.06 83 ILE B CA 1
ATOM 2188 C C . ILE B 1 83 ? 6.82 -17.391 -5.566 1 98.06 83 ILE B C 1
ATOM 2190 O O . ILE B 1 83 ? 6.996 -16.391 -4.859 1 98.06 83 ILE B O 1
ATOM 2194 N N . LYS B 1 84 ? 6.25 -18.5 -5.215 1 97.75 84 LYS B N 1
ATOM 2195 C CA . LYS B 1 84 ? 5.754 -18.609 -3.844 1 97.75 84 LYS B CA 1
ATOM 2196 C C . LYS B 1 84 ? 6.879 -18.406 -2.834 1 97.75 84 LYS B C 1
ATOM 2198 O O . LYS B 1 84 ? 6.727 -17.641 -1.87 1 97.75 84 LYS B O 1
ATOM 2203 N N . GLN B 1 85 ? 7.965 -19.016 -3.055 1 97.38 85 GLN B N 1
ATOM 2204 C CA . GLN B 1 85 ? 9.117 -18.875 -2.17 1 97.38 85 GLN B CA 1
ATOM 2205 C C . GLN B 1 85 ? 9.617 -17.422 -2.162 1 97.38 85 GLN B C 1
ATOM 2207 O O . GLN B 1 85 ? 10.023 -16.906 -1.118 1 97.38 85 GLN B O 1
ATOM 2212 N N . PHE B 1 86 ? 9.625 -16.828 -3.32 1 97.19 86 PHE B N 1
ATOM 2213 C CA . PHE B 1 86 ? 10.016 -15.422 -3.422 1 97.19 86 PHE B CA 1
ATOM 2214 C C . PHE B 1 86 ? 9.133 -14.547 -2.543 1 97.19 86 PHE B C 1
ATOM 2216 O O . PHE B 1 86 ? 9.609 -13.617 -1.896 1 97.19 86 PHE B O 1
ATOM 2223 N N . PHE B 1 87 ? 7.82 -14.797 -2.502 1 97.12 87 PHE B N 1
ATOM 2224 C CA . PHE B 1 87 ? 6.898 -14.078 -1.63 1 97.12 87 PHE B CA 1
ATOM 2225 C C . PHE B 1 87 ? 7.305 -14.227 -0.169 1 97.12 87 PHE B C 1
ATOM 2227 O O . PHE B 1 87 ? 7.398 -13.234 0.561 1 97.12 87 PHE B O 1
ATOM 2234 N N . TYR B 1 88 ? 7.59 -15.422 0.235 1 96.56 88 TYR B N 1
ATOM 2235 C CA . TYR B 1 88 ? 8.008 -15.664 1.61 1 96.56 88 TYR B CA 1
ATOM 2236 C C . TYR B 1 88 ? 9.336 -14.969 1.902 1 96.56 88 TYR B C 1
ATOM 2238 O O . TYR B 1 88 ? 9.508 -14.352 2.957 1 96.56 88 TYR B O 1
ATOM 2246 N N . ASP B 1 89 ? 10.289 -15.062 0.978 1 95.31 89 ASP B N 1
ATOM 2247 C CA . ASP B 1 89 ? 11.602 -14.445 1.147 1 95.31 89 ASP B CA 1
ATOM 2248 C C . ASP B 1 89 ? 11.477 -12.93 1.31 1 95.31 89 ASP B C 1
ATOM 2250 O O . ASP B 1 89 ? 12.211 -12.32 2.086 1 95.31 89 ASP B O 1
ATOM 2254 N N . SER B 1 90 ? 10.602 -12.32 0.591 1 94 90 SER B N 1
ATOM 2255 C CA . SER B 1 90 ? 10.445 -10.875 0.607 1 94 90 SER B CA 1
ATOM 2256 C C . SER B 1 90 ? 9.977 -10.383 1.975 1 94 90 SER B C 1
ATOM 2258 O O . SER B 1 90 ? 10.391 -9.312 2.43 1 94 90 SER B O 1
ATOM 2260 N N . VAL B 1 91 ? 9.125 -11.18 2.615 1 93.31 91 VAL B N 1
ATOM 2261 C CA . VAL B 1 91 ? 8.641 -10.828 3.947 1 93.31 91 VAL B CA 1
ATOM 2262 C C . VAL B 1 91 ? 9.742 -11.062 4.977 1 93.31 91 VAL B C 1
ATOM 2264 O O . VAL B 1 91 ? 9.875 -10.305 5.941 1 93.31 91 VAL B O 1
ATOM 2267 N N . ALA B 1 92 ? 10.477 -12.078 4.77 1 90.94 92 ALA B N 1
ATOM 2268 C CA . ALA B 1 92 ? 11.539 -12.438 5.703 1 90.94 92 ALA B CA 1
ATOM 2269 C C . ALA B 1 92 ? 12.617 -11.359 5.754 1 90.94 92 ALA B C 1
ATOM 2271 O O . ALA B 1 92 ? 13.219 -11.125 6.805 1 90.94 92 ALA B O 1
ATOM 2272 N N . ILE B 1 93 ? 12.828 -10.695 4.648 1 87.38 93 ILE B N 1
ATOM 2273 C CA . ILE B 1 93 ? 13.82 -9.625 4.57 1 87.38 93 ILE B CA 1
ATOM 2274 C C . ILE B 1 93 ? 13.438 -8.508 5.531 1 87.38 93 ILE B C 1
ATOM 2276 O O . ILE B 1 93 ? 14.312 -7.859 6.117 1 87.38 93 ILE B O 1
ATOM 2280 N N . CYS B 1 94 ? 12.195 -8.258 5.668 1 84.94 94 CYS B N 1
ATOM 2281 C CA . CYS B 1 94 ? 11.703 -7.191 6.531 1 84.94 94 CYS B CA 1
ATOM 2282 C C . CYS B 1 94 ? 11.984 -7.504 7.996 1 84.94 94 CYS B C 1
ATOM 2284 O O . CYS B 1 94 ? 12.039 -6.594 8.828 1 84.94 94 CYS B O 1
ATOM 2286 N N . ALA B 1 95 ? 12.125 -8.742 8.305 1 82 95 ALA B N 1
ATOM 2287 C CA . ALA B 1 95 ? 12.336 -9.164 9.68 1 82 95 ALA B CA 1
ATOM 2288 C C . ALA B 1 95 ? 13.82 -9.109 10.047 1 82 95 ALA B C 1
ATOM 2290 O O . ALA B 1 95 ? 14.18 -9.242 11.219 1 82 95 ALA B O 1
ATOM 2291 N N . GLU B 1 96 ? 14.633 -8.922 9.039 1 83.19 96 GLU B N 1
ATOM 2292 C CA . GLU B 1 96 ? 16.062 -8.844 9.305 1 83.19 96 GLU B CA 1
ATOM 2293 C C . GLU B 1 96 ? 16.422 -7.582 10.094 1 83.19 96 GLU B C 1
ATOM 2295 O O . GLU B 1 96 ? 15.812 -6.527 9.883 1 83.19 96 GLU B O 1
ATOM 2300 N N . GLU B 1 97 ? 17.344 -7.688 10.914 1 80.75 97 GLU B N 1
ATOM 2301 C CA . GLU B 1 97 ? 17.75 -6.578 11.773 1 80.75 97 GLU B CA 1
ATOM 2302 C C . GLU B 1 97 ? 18.156 -5.363 10.945 1 80.75 97 GLU B C 1
ATOM 2304 O O . GLU B 1 97 ? 18.891 -5.488 9.969 1 80.75 97 GLU B O 1
ATOM 2309 N N . GLY B 1 98 ? 17.656 -4.246 11.352 1 80.56 98 GLY B N 1
ATOM 2310 C CA . GLY B 1 98 ? 18 -3.008 10.672 1 80.56 98 GLY B CA 1
ATOM 2311 C C . GLY B 1 98 ? 17.078 -2.676 9.516 1 80.56 98 GLY B C 1
ATOM 2312 O O . GLY B 1 98 ? 17.031 -1.533 9.055 1 80.56 98 GLY B O 1
ATOM 2313 N N . ASN B 1 99 ? 16.422 -3.705 9.094 1 81.06 99 ASN B N 1
ATOM 2314 C CA . ASN B 1 99 ? 15.531 -3.463 7.965 1 81.06 99 ASN B CA 1
ATOM 2315 C C . ASN B 1 99 ? 14.188 -2.906 8.43 1 81.06 99 ASN B C 1
ATOM 2317 O O . ASN B 1 99 ? 13.883 -2.932 9.617 1 81.06 99 ASN B O 1
ATOM 2321 N N . VAL B 1 100 ? 13.633 -2.32 7.48 1 82.12 100 VAL B N 1
ATOM 2322 C CA . VAL B 1 100 ? 12.328 -1.7 7.691 1 82.12 100 VAL B CA 1
ATOM 2323 C C . VAL B 1 100 ? 11.242 -2.533 7.012 1 82.12 100 VAL B C 1
ATOM 2325 O O . VAL B 1 100 ? 11.492 -3.186 5.996 1 82.12 100 VAL B O 1
ATOM 2328 N N . LYS B 1 101 ? 10.094 -2.551 7.625 1 84.19 101 LYS B N 1
ATOM 2329 C CA . LYS B 1 101 ? 8.984 -3.283 7.031 1 84.19 101 LYS B CA 1
ATOM 2330 C C . LYS B 1 101 ? 8.516 -2.619 5.738 1 84.19 101 LYS B C 1
ATOM 2332 O O . LYS B 1 101 ? 8.672 -1.407 5.566 1 84.19 101 LYS B O 1
ATOM 2337 N N . GLY B 1 102 ? 7.992 -3.557 4.855 1 87 102 GLY B N 1
ATOM 2338 C CA . GLY B 1 102 ? 7.566 -3.068 3.553 1 87 102 GLY B CA 1
ATOM 2339 C C . GLY B 1 102 ? 8.656 -3.154 2.5 1 87 102 GLY B C 1
ATOM 2340 O O . GLY B 1 102 ? 9.617 -3.908 2.654 1 87 102 GLY B O 1
ATOM 2341 N N . CYS B 1 103 ? 8.445 -2.484 1.428 1 89.38 103 CYS B N 1
ATOM 2342 C CA . CYS B 1 103 ? 9.359 -2.445 0.29 1 89.38 103 CYS B CA 1
ATOM 2343 C C . CYS B 1 103 ? 9.617 -1.01 -0.152 1 89.38 103 CYS B C 1
ATOM 2345 O O . CYS B 1 103 ? 8.688 -0.295 -0.528 1 89.38 103 CYS B O 1
ATOM 2347 N N . LEU B 1 104 ? 10.875 -0.645 -0.171 1 91.94 104 LEU B N 1
ATOM 2348 C CA . LEU B 1 104 ? 11.227 0.733 -0.499 1 91.94 104 LEU B CA 1
ATOM 2349 C C . LEU B 1 104 ? 10.789 1.083 -1.917 1 91.94 104 LEU B C 1
ATOM 2351 O O . LEU B 1 104 ? 10.289 2.182 -2.162 1 91.94 104 LEU B O 1
ATOM 2355 N N . LEU B 1 105 ? 10.961 0.177 -2.834 1 90.69 105 LEU B N 1
ATOM 2356 C CA . LEU B 1 105 ? 10.625 0.457 -4.227 1 90.69 105 LEU B CA 1
ATOM 2357 C C . LEU B 1 105 ? 9.117 0.608 -4.402 1 90.69 105 LEU B C 1
ATOM 2359 O O . LEU B 1 105 ? 8.656 1.517 -5.098 1 90.69 105 LEU B O 1
ATOM 2363 N N . THR B 1 106 ? 8.375 -0.241 -3.742 1 87.62 106 THR B N 1
ATOM 2364 C CA . THR B 1 106 ? 6.918 -0.136 -3.803 1 87.62 106 THR B CA 1
ATOM 2365 C C . THR B 1 106 ? 6.445 1.169 -3.17 1 87.62 106 THR B C 1
ATOM 2367 O O . THR B 1 106 ? 5.578 1.853 -3.723 1 87.62 106 THR B O 1
ATOM 2370 N N . ASN B 1 107 ? 7.008 1.455 -2.086 1 87.06 107 ASN B N 1
ATOM 2371 C CA . ASN B 1 107 ? 6.668 2.707 -1.422 1 87.06 107 ASN B CA 1
ATOM 2372 C C . ASN B 1 107 ? 6.957 3.912 -2.312 1 87.06 107 ASN B C 1
ATOM 2374 O O . ASN B 1 107 ? 6.16 4.852 -2.373 1 87.06 107 ASN B O 1
ATOM 2378 N N . THR B 1 108 ? 8.086 3.84 -2.914 1 90.81 108 THR B N 1
ATOM 2379 C CA . THR B 1 108 ? 8.492 4.914 -3.816 1 90.81 108 THR B CA 1
ATOM 2380 C C . THR B 1 108 ? 7.527 5.016 -4.996 1 90.81 108 THR B C 1
ATOM 2382 O O . THR B 1 108 ? 7.125 6.113 -5.387 1 90.81 108 THR B O 1
ATOM 2385 N N . TYR B 1 109 ? 7.207 3.852 -5.504 1 86.19 109 TYR B N 1
ATOM 2386 C CA . TYR B 1 109 ? 6.266 3.775 -6.617 1 86.19 109 TYR B CA 1
ATOM 2387 C C . TYR B 1 109 ? 4.945 4.441 -6.262 1 86.19 109 TYR B C 1
ATOM 2389 O O . TYR B 1 109 ? 4.406 5.227 -7.047 1 86.19 109 TYR B O 1
ATOM 2397 N N . ASN B 1 110 ? 4.438 4.227 -5.086 1 84.12 110 ASN B N 1
ATOM 2398 C CA . ASN B 1 110 ? 3.186 4.809 -4.605 1 84.12 110 ASN B CA 1
ATOM 2399 C C . ASN B 1 110 ? 3.318 6.309 -4.363 1 84.12 110 ASN B C 1
ATOM 2401 O O . ASN B 1 110 ? 2.428 7.082 -4.719 1 84.12 110 ASN B O 1
ATOM 2405 N N . GLU B 1 111 ? 4.418 6.664 -3.809 1 84.5 111 GLU B N 1
ATOM 2406 C CA . GLU B 1 111 ? 4.652 8.055 -3.445 1 84.5 111 GLU B CA 1
ATOM 2407 C C . GLU B 1 111 ? 4.824 8.93 -4.688 1 84.5 111 GLU B C 1
ATOM 2409 O O . GLU B 1 111 ? 4.422 10.094 -4.691 1 84.5 111 GLU B O 1
ATOM 2414 N N . PHE B 1 112 ? 5.363 8.375 -5.738 1 86 112 PHE B N 1
ATOM 2415 C CA . PHE B 1 112 ? 5.703 9.164 -6.914 1 86 112 PHE B CA 1
ATOM 2416 C C . PHE B 1 112 ? 4.695 8.93 -8.031 1 86 112 PHE B C 1
ATOM 2418 O O . PHE B 1 112 ? 4.949 9.281 -9.188 1 86 112 PHE B O 1
ATOM 2425 N N . SER B 1 113 ? 3.607 8.305 -7.664 1 81.62 113 SER B N 1
ATOM 2426 C CA . SER B 1 113 ? 2.607 7.969 -8.672 1 81.62 113 SER B CA 1
ATOM 2427 C C . SER B 1 113 ? 2.143 9.211 -9.43 1 81.62 113 SER B C 1
ATOM 2429 O O . SER B 1 113 ? 1.844 9.141 -10.617 1 81.62 113 SER B O 1
ATOM 2431 N N . GLU B 1 114 ? 2.129 10.352 -8.797 1 76.5 114 GLU B N 1
ATOM 2432 C CA . GLU B 1 114 ? 1.68 11.578 -9.445 1 76.5 114 GLU B CA 1
ATOM 2433 C C . GLU B 1 114 ? 2.842 12.547 -9.664 1 76.5 114 GLU B C 1
ATOM 2435 O O . GLU B 1 114 ? 2.631 13.711 -10.008 1 76.5 114 GLU B O 1
ATOM 2440 N N . SER B 1 115 ? 3.982 12.031 -9.383 1 77.25 115 SER B N 1
ATOM 2441 C CA . SER B 1 115 ? 5.156 12.891 -9.477 1 77.25 115 SER B CA 1
ATOM 2442 C C . SER B 1 115 ? 5.629 13.023 -10.922 1 77.25 115 SER B C 1
ATOM 2444 O O . SER B 1 115 ? 5.422 12.109 -11.734 1 77.25 115 SER B O 1
ATOM 2446 N N . ASP B 1 116 ? 6.199 14.07 -11.109 1 75.25 116 ASP B N 1
ATOM 2447 C CA . ASP B 1 116 ? 6.742 14.32 -12.438 1 75.25 116 ASP B CA 1
ATOM 2448 C C . ASP B 1 116 ? 8.234 14 -12.492 1 75.25 116 ASP B C 1
ATOM 2450 O O . ASP B 1 116 ? 8.922 14.391 -13.438 1 75.25 116 ASP B O 1
ATOM 2454 N N . ASP B 1 117 ? 8.742 13.375 -11.562 1 87.81 117 ASP B N 1
ATOM 2455 C CA . ASP B 1 117 ? 10.164 13.039 -11.609 1 87.81 117 ASP B CA 1
ATOM 2456 C C . ASP B 1 117 ? 10.414 11.836 -12.523 1 87.81 117 ASP B C 1
ATOM 2458 O O . ASP B 1 117 ? 10.227 10.688 -12.109 1 87.81 117 ASP B O 1
ATOM 2462 N N . PRO B 1 118 ? 10.969 12.078 -13.617 1 87.19 118 PRO B N 1
ATOM 2463 C CA . PRO B 1 118 ? 11.047 11.008 -14.609 1 87.19 118 PRO B CA 1
ATOM 2464 C C . PRO B 1 118 ? 12.078 9.945 -14.25 1 87.19 118 PRO B C 1
ATOM 2466 O O . PRO B 1 118 ? 11.883 8.758 -14.547 1 87.19 118 PRO B O 1
ATOM 2469 N N . GLU B 1 119 ? 13.125 10.328 -13.641 1 89.81 119 GLU B N 1
ATOM 2470 C CA . GLU B 1 119 ? 14.18 9.367 -13.344 1 89.81 119 GLU B CA 1
ATOM 2471 C C . GLU B 1 119 ? 13.742 8.375 -12.266 1 89.81 119 GLU B C 1
ATOM 2473 O O . GLU B 1 119 ? 13.953 7.168 -12.406 1 89.81 119 GLU B O 1
ATOM 2478 N N . ILE B 1 120 ? 13.195 8.883 -11.219 1 89.44 120 ILE B N 1
ATOM 2479 C CA . ILE B 1 120 ? 12.719 8.016 -10.148 1 89.44 120 ILE B CA 1
ATOM 2480 C C . ILE B 1 120 ? 11.602 7.109 -10.672 1 89.44 120 ILE B C 1
ATOM 2482 O O . ILE B 1 120 ? 11.609 5.902 -10.422 1 89.44 120 ILE B O 1
ATOM 2486 N N . LYS B 1 121 ? 10.75 7.691 -11.469 1 87.38 121 LYS B N 1
ATOM 2487 C CA . LYS B 1 121 ? 9.656 6.914 -12.047 1 87.38 121 LYS B CA 1
ATOM 2488 C C . LYS B 1 121 ? 10.188 5.793 -12.93 1 87.38 121 LYS B C 1
ATOM 2490 O O . LYS B 1 121 ? 9.703 4.66 -12.867 1 87.38 121 LYS B O 1
ATOM 2495 N N . THR B 1 122 ? 11.164 6.129 -13.719 1 88.5 122 THR B N 1
ATOM 2496 C CA . THR B 1 122 ? 11.75 5.148 -14.625 1 88.5 122 THR B CA 1
ATOM 2497 C C . THR B 1 122 ? 12.375 3.998 -13.836 1 88.5 122 THR B C 1
ATOM 2499 O O . THR B 1 122 ? 12.211 2.83 -14.203 1 88.5 122 THR B O 1
ATOM 2502 N N . GLN B 1 123 ? 13.016 4.277 -12.766 1 87 123 GLN B N 1
ATOM 2503 C CA . GLN B 1 123 ? 13.695 3.254 -11.977 1 87 123 GLN B CA 1
ATOM 2504 C C . GLN B 1 123 ? 12.695 2.32 -11.305 1 87 123 GLN B C 1
ATOM 2506 O O . GLN B 1 123 ? 12.867 1.099 -11.32 1 87 123 GLN B O 1
ATOM 2511 N N . VAL B 1 124 ? 11.727 2.91 -10.812 1 88 124 VAL B N 1
ATOM 2512 C CA . VAL B 1 124 ? 10.758 2.1 -10.078 1 88 124 VAL B CA 1
ATOM 2513 C C . VAL B 1 124 ? 9.914 1.294 -11.062 1 88 124 VAL B C 1
ATOM 2515 O O . VAL B 1 124 ? 9.586 0.132 -10.805 1 88 124 VAL B O 1
ATOM 2518 N N . MET B 1 125 ? 9.602 1.917 -12.227 1 87.88 125 MET B N 1
ATOM 2519 C CA . MET B 1 125 ? 8.867 1.2 -13.266 1 87.88 125 MET B CA 1
ATOM 2520 C C . MET B 1 125 ? 9.68 0.035 -13.812 1 87.88 125 MET B C 1
ATOM 2522 O O . MET B 1 125 ? 9.141 -1.038 -14.078 1 87.88 125 MET B O 1
ATOM 2526 N N . ALA B 1 126 ? 10.922 0.287 -13.977 1 89.25 126 ALA B N 1
ATOM 2527 C CA . ALA B 1 126 ? 11.797 -0.772 -14.461 1 89.25 126 ALA B CA 1
ATOM 2528 C C . ALA B 1 126 ? 11.82 -1.952 -13.5 1 89.25 126 ALA B C 1
ATOM 2530 O O . ALA B 1 126 ? 11.875 -3.109 -13.922 1 89.25 126 ALA B O 1
ATOM 2531 N N . PHE B 1 127 ? 11.828 -1.653 -12.297 1 86.69 127 PHE B N 1
ATOM 2532 C CA . PHE B 1 127 ? 11.797 -2.699 -11.281 1 86.69 127 PHE B CA 1
ATOM 2533 C C . PHE B 1 127 ? 10.516 -3.521 -11.383 1 86.69 127 PHE B C 1
ATOM 2535 O O . PHE B 1 127 ? 10.562 -4.754 -11.383 1 86.69 127 PHE B O 1
ATOM 2542 N N . MET B 1 128 ? 9.398 -2.871 -11.484 1 88.5 128 MET B N 1
ATOM 2543 C CA . MET B 1 128 ? 8.109 -3.549 -11.57 1 88.5 128 MET B CA 1
ATOM 2544 C C . MET B 1 128 ? 8.016 -4.383 -12.844 1 88.5 128 MET B C 1
ATOM 2546 O O . MET B 1 128 ? 7.523 -5.512 -12.82 1 88.5 128 MET B O 1
ATOM 2550 N N . ASP B 1 129 ? 8.477 -3.807 -13.906 1 92.5 129 ASP B N 1
ATOM 2551 C CA . ASP B 1 129 ? 8.469 -4.512 -15.188 1 92.5 129 ASP B CA 1
ATOM 2552 C C . ASP B 1 129 ? 9.344 -5.766 -15.125 1 92.5 129 ASP B C 1
ATOM 2554 O O . ASP B 1 129 ? 8.961 -6.816 -15.641 1 92.5 129 ASP B O 1
ATOM 2558 N N . ASN B 1 130 ? 10.508 -5.59 -14.523 1 93 130 ASN B N 1
ATOM 2559 C CA . ASN B 1 130 ? 11.398 -6.73 -14.383 1 93 130 ASN B CA 1
ATOM 2560 C C . ASN B 1 130 ? 10.781 -7.824 -13.508 1 93 130 ASN B C 1
ATOM 2562 O O . ASN B 1 130 ? 10.93 -9.008 -13.797 1 93 130 ASN B O 1
ATOM 2566 N N . LEU B 1 131 ? 10.141 -7.453 -12.469 1 94.25 131 LEU B N 1
ATOM 2567 C CA . LEU B 1 131 ? 9.477 -8.414 -11.594 1 94.25 131 LEU B CA 1
ATOM 2568 C C . LEU B 1 131 ? 8.391 -9.18 -12.352 1 94.25 131 LEU B C 1
ATOM 2570 O O . LEU B 1 131 ? 8.305 -10.398 -12.242 1 94.25 131 LEU B O 1
ATOM 2574 N N . LYS B 1 132 ? 7.609 -8.477 -13.133 1 95.75 132 LYS B N 1
ATOM 2575 C CA . LYS B 1 132 ? 6.559 -9.102 -13.922 1 95.75 132 LYS B CA 1
ATOM 2576 C C . LYS B 1 132 ? 7.141 -10.094 -14.922 1 95.75 132 LYS B C 1
ATOM 2578 O O . LYS B 1 132 ? 6.594 -11.188 -15.109 1 95.75 132 LYS B O 1
ATOM 2583 N N . LEU B 1 133 ? 8.219 -9.695 -15.547 1 96.56 133 LEU B N 1
ATOM 2584 C CA . LEU B 1 133 ? 8.867 -10.57 -16.516 1 96.56 133 LEU B CA 1
ATOM 2585 C C . LEU B 1 133 ? 9.375 -11.844 -15.844 1 96.56 133 LEU B C 1
ATOM 2587 O O . LEU B 1 133 ? 9.258 -12.93 -16.406 1 96.56 133 LEU B O 1
ATOM 2591 N N . LEU B 1 134 ? 9.938 -11.711 -14.68 1 96.94 134 LEU B N 1
ATOM 2592 C CA . LEU B 1 134 ? 10.414 -12.875 -13.938 1 96.94 134 LEU B CA 1
ATOM 2593 C C . LEU B 1 134 ? 9.25 -13.781 -13.547 1 96.94 134 LEU B C 1
ATOM 2595 O O . LEU B 1 134 ? 9.367 -15.008 -13.633 1 96.94 134 LEU B O 1
ATOM 2599 N N . PHE B 1 135 ? 8.125 -13.188 -13.109 1 97.75 135 PHE B N 1
ATOM 2600 C CA . PHE B 1 135 ? 6.941 -13.984 -12.82 1 97.75 135 PHE B CA 1
ATOM 2601 C C . PHE B 1 135 ? 6.484 -14.75 -14.055 1 97.75 135 PHE B C 1
ATOM 2603 O O . PHE B 1 135 ? 6.184 -15.945 -13.969 1 97.75 135 PHE B O 1
ATOM 2610 N N . LEU B 1 136 ? 6.457 -14.047 -15.18 1 97.56 136 LEU B N 1
ATOM 2611 C CA . LEU B 1 136 ? 6.02 -14.672 -16.422 1 97.56 136 LEU B CA 1
ATOM 2612 C C . LEU B 1 136 ? 6.926 -15.844 -16.781 1 97.56 136 LEU B C 1
ATOM 2614 O O . LEU B 1 136 ? 6.441 -16.906 -17.203 1 97.56 136 LEU B O 1
ATOM 2618 N N . GLU B 1 137 ? 8.203 -15.633 -16.656 1 97.44 137 GLU B N 1
ATOM 2619 C CA . GLU B 1 137 ? 9.172 -16.688 -16.938 1 97.44 137 GLU B CA 1
ATOM 2620 C C . GLU B 1 137 ? 8.914 -17.922 -16.062 1 97.44 137 GLU B C 1
ATOM 2622 O O . GLU B 1 137 ? 8.906 -19.047 -16.562 1 97.44 137 GLU B O 1
ATOM 2627 N N . LYS B 1 138 ? 8.719 -17.703 -14.773 1 98.06 138 LYS B N 1
ATOM 2628 C CA . LYS B 1 138 ? 8.477 -18.812 -13.859 1 98.06 138 LYS B CA 1
ATOM 2629 C C . LYS B 1 138 ? 7.141 -19.5 -14.148 1 98.06 138 LYS B C 1
ATOM 2631 O O . LYS B 1 138 ? 7.027 -20.719 -14.062 1 98.06 138 LYS B O 1
ATOM 2636 N N . LEU B 1 139 ? 6.125 -18.688 -14.469 1 97.62 139 LEU B N 1
ATOM 2637 C CA . LEU B 1 139 ? 4.793 -19.219 -14.758 1 97.62 139 LEU B CA 1
ATOM 2638 C C . LEU B 1 139 ? 4.82 -20.125 -15.984 1 97.62 139 LEU B C 1
ATOM 2640 O O . LEU B 1 139 ? 4.031 -21.062 -16.078 1 97.62 139 LEU B O 1
ATOM 2644 N N . ARG B 1 140 ? 5.719 -19.875 -16.891 1 96.94 140 ARG B N 1
ATOM 2645 C CA . ARG B 1 140 ? 5.816 -20.609 -18.141 1 96.94 140 ARG B CA 1
ATOM 2646 C C . ARG B 1 140 ? 6.449 -21.984 -17.906 1 96.94 140 ARG B C 1
ATOM 2648 O O . ARG B 1 140 ? 6.188 -22.922 -18.672 1 96.94 140 ARG B O 1
ATOM 2655 N N . ILE B 1 141 ? 7.242 -22.047 -16.938 1 96.31 141 ILE B N 1
ATOM 2656 C CA . ILE B 1 141 ? 7.977 -23.297 -16.688 1 96.31 141 ILE B CA 1
ATOM 2657 C C . ILE B 1 141 ? 6.992 -24.422 -16.406 1 96.31 141 ILE B C 1
ATOM 2659 O O . ILE B 1 141 ? 6.25 -24.375 -15.422 1 96.31 141 ILE B O 1
ATOM 2663 N N . GLY B 1 142 ? 6.973 -25.422 -17.266 1 92.12 142 GLY B N 1
ATOM 2664 C CA . GLY B 1 142 ? 6.156 -26.625 -17.109 1 92.12 142 GLY B CA 1
ATOM 2665 C C . GLY B 1 142 ? 4.676 -26.359 -17.328 1 92.12 142 GLY B C 1
ATOM 2666 O O . GLY B 1 142 ? 3.84 -27.203 -16.969 1 92.12 142 GLY B O 1
ATOM 2667 N N . SER B 1 143 ? 4.348 -25.188 -17.812 1 92.38 143 SER B N 1
ATOM 2668 C CA . SER B 1 143 ? 2.941 -24.828 -17.969 1 92.38 143 SER B CA 1
ATOM 2669 C C . SER B 1 143 ? 2.455 -25.078 -19.391 1 92.38 143 SER B C 1
ATOM 2671 O O . SER B 1 143 ? 3.203 -24.875 -20.344 1 92.38 143 SER B O 1
ATOM 2673 N N . ASN B 1 144 ? 1.263 -25.531 -19.531 1 93.5 144 ASN B N 1
ATOM 2674 C CA . ASN B 1 144 ? 0.608 -25.641 -20.844 1 93.5 144 ASN B CA 1
ATOM 2675 C C . ASN B 1 144 ? -0.522 -24.625 -20.984 1 93.5 144 ASN B C 1
ATOM 2677 O O . ASN B 1 144 ? -1.388 -24.781 -21.844 1 93.5 144 ASN B O 1
ATOM 2681 N N . LYS B 1 145 ? -0.52 -23.656 -20.188 1 94.69 145 LYS B N 1
ATOM 2682 C CA . LYS B 1 145 ? -1.564 -22.641 -20.203 1 94.69 145 LYS B CA 1
ATOM 2683 C C . LYS B 1 145 ? -1.388 -21.688 -21.375 1 94.69 145 LYS B C 1
ATOM 2685 O O . LYS B 1 145 ? -0.273 -21.516 -21.875 1 94.69 145 LYS B O 1
ATOM 2690 N N . GLU B 1 146 ? -2.477 -21.094 -21.75 1 96.69 146 GLU B N 1
ATOM 2691 C CA . GLU B 1 146 ? -2.43 -20.078 -22.797 1 96.69 146 GLU B CA 1
ATOM 2692 C C . GLU B 1 146 ? -1.682 -18.828 -22.328 1 96.69 146 GLU B C 1
ATOM 2694 O O . GLU B 1 146 ? -1.776 -18.453 -21.156 1 96.69 146 GLU B O 1
ATOM 2699 N N . GLU B 1 147 ? -1.034 -18.156 -23.25 1 96.31 147 GLU B N 1
ATOM 2700 C CA . GLU B 1 147 ? -0.238 -16.969 -22.953 1 96.31 147 GLU B CA 1
ATOM 2701 C C . GLU B 1 147 ? -1.097 -15.883 -22.312 1 96.31 147 GLU B C 1
ATOM 2703 O O . GLU B 1 147 ? -0.632 -15.148 -21.438 1 96.31 147 GLU B O 1
ATOM 2708 N N . SER B 1 148 ? -2.305 -15.852 -22.734 1 96.12 148 SER B N 1
ATOM 2709 C CA . SER B 1 148 ? -3.203 -14.836 -22.188 1 96.12 148 SER B CA 1
ATOM 2710 C C . SER B 1 148 ? -3.469 -15.07 -20.703 1 96.12 148 SER B C 1
ATOM 2712 O O . SER B 1 148 ? -3.535 -14.117 -19.922 1 96.12 148 SER B O 1
ATOM 2714 N N . LEU B 1 149 ? -3.604 -16.281 -20.359 1 96 149 LEU B N 1
ATOM 2715 C CA . LEU B 1 149 ? -3.812 -16.609 -18.9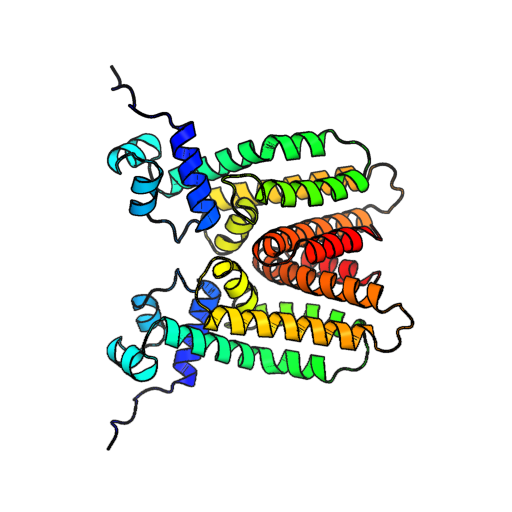53 1 96 149 LEU B CA 1
ATOM 2716 C C . LEU B 1 149 ? -2.545 -16.359 -18.141 1 96 149 LEU B C 1
ATOM 2718 O O . LEU B 1 149 ? -2.609 -15.875 -17.016 1 96 149 LEU B O 1
ATOM 2722 N N . LEU B 1 150 ? -1.411 -16.672 -18.703 1 97.06 150 LEU B N 1
ATOM 2723 C CA . LEU B 1 150 ? -0.137 -16.438 -18.031 1 97.06 150 LEU B CA 1
ATOM 2724 C C . LEU B 1 150 ? 0.071 -14.953 -17.766 1 97.06 150 LEU B C 1
ATOM 2726 O O . LEU B 1 150 ? 0.556 -14.578 -16.703 1 97.06 150 LEU B O 1
ATOM 2730 N N . LEU B 1 151 ? -0.33 -14.133 -18.688 1 96.44 151 LEU B N 1
ATOM 2731 C CA . LEU B 1 151 ? -0.221 -12.688 -18.531 1 96.44 151 LEU B CA 1
ATOM 2732 C C . LEU B 1 151 ? -1.154 -12.195 -17.438 1 96.44 151 LEU B C 1
ATOM 2734 O O . LEU B 1 151 ? -0.776 -11.336 -16.625 1 96.44 151 LEU B O 1
ATOM 2738 N N . LYS B 1 152 ? -2.32 -12.758 -17.422 1 95.81 152 LYS B N 1
ATOM 2739 C CA . LYS B 1 152 ? -3.268 -12.406 -16.359 1 95.81 152 LYS B CA 1
ATOM 2740 C C . LYS B 1 152 ? -2.729 -12.797 -14.992 1 95.81 152 LYS B C 1
ATOM 2742 O O . LYS B 1 152 ? -2.869 -12.047 -14.023 1 95.81 152 LYS B O 1
ATOM 2747 N N . GLN B 1 153 ? -2.143 -13.953 -14.945 1 96.44 153 GLN B N 1
ATOM 2748 C CA . GLN B 1 153 ? -1.567 -14.438 -13.695 1 96.44 153 GLN B CA 1
ATOM 2749 C C . GLN B 1 153 ? -0.389 -13.57 -13.266 1 96.44 153 GLN B C 1
ATOM 2751 O O . GLN B 1 153 ? -0.228 -13.281 -12.078 1 96.44 153 GLN B O 1
ATOM 2756 N N . ALA B 1 154 ? 0.402 -13.141 -14.203 1 97.12 154 ALA B N 1
ATOM 2757 C CA . ALA B 1 154 ? 1.529 -12.266 -13.891 1 97.12 154 ALA B CA 1
ATOM 2758 C C . ALA B 1 154 ? 1.048 -10.914 -13.359 1 97.12 154 ALA B C 1
ATOM 2760 O O . ALA B 1 154 ? 1.582 -10.406 -12.375 1 97.12 154 ALA B O 1
ATOM 2761 N N . ASN B 1 155 ? 0.072 -10.352 -14.016 1 95.81 155 ASN B N 1
ATOM 2762 C CA . ASN B 1 155 ? -0.527 -9.109 -13.539 1 95.81 155 ASN B CA 1
ATOM 2763 C C . ASN B 1 155 ? -1.069 -9.25 -12.117 1 95.81 155 ASN B C 1
ATOM 2765 O O . ASN B 1 155 ? -0.849 -8.383 -11.273 1 95.81 155 ASN B O 1
ATOM 2769 N N . PHE B 1 156 ? -1.706 -10.32 -11.883 1 96.56 156 PHE B N 1
ATOM 2770 C CA . PHE B 1 156 ? -2.244 -10.633 -10.562 1 96.56 156 PHE B CA 1
ATOM 2771 C C . PHE B 1 156 ? -1.129 -10.688 -9.523 1 96.56 156 PHE B C 1
ATOM 2773 O O . PHE B 1 156 ? -1.236 -10.078 -8.453 1 96.56 156 PHE B O 1
ATOM 2780 N N . LEU B 1 157 ? -0.076 -11.344 -9.867 1 97 157 LEU B N 1
ATOM 2781 C CA . LEU B 1 157 ? 0.993 -11.602 -8.906 1 97 157 LEU B CA 1
ATOM 2782 C C . LEU B 1 157 ? 1.753 -10.312 -8.586 1 97 157 LEU B C 1
ATOM 2784 O O . LEU B 1 157 ? 2.201 -10.125 -7.457 1 97 157 LEU B O 1
ATOM 2788 N N . VAL B 1 158 ? 1.881 -9.445 -9.523 1 95.62 158 VAL B N 1
ATOM 2789 C CA . VAL B 1 158 ? 2.551 -8.172 -9.273 1 95.62 158 VAL B CA 1
ATOM 2790 C C . VAL B 1 158 ? 1.754 -7.363 -8.258 1 95.62 158 VAL B C 1
ATOM 2792 O O . VAL B 1 158 ? 2.314 -6.852 -7.285 1 95.62 158 VAL B O 1
ATOM 2795 N N . ILE B 1 159 ? 0.48 -7.289 -8.445 1 94.38 159 ILE B N 1
ATOM 2796 C CA . ILE B 1 159 ? -0.364 -6.516 -7.543 1 94.38 159 ILE B CA 1
ATOM 2797 C C . ILE B 1 159 ? -0.456 -7.227 -6.195 1 94.38 159 ILE B C 1
ATOM 2799 O O . ILE B 1 159 ? -0.466 -6.578 -5.145 1 94.38 159 ILE B O 1
ATOM 2803 N N . ALA B 1 160 ? -0.511 -8.531 -6.223 1 95.56 160 ALA B N 1
ATOM 2804 C CA . ALA B 1 160 ? -0.49 -9.297 -4.977 1 95.56 160 ALA B CA 1
ATOM 2805 C C . ALA B 1 160 ? 0.771 -8.992 -4.172 1 95.56 160 ALA B C 1
ATOM 2807 O O . ALA B 1 160 ? 0.726 -8.914 -2.941 1 95.56 160 ALA B O 1
ATOM 2808 N N . LYS B 1 161 ? 1.851 -8.836 -4.863 1 94.62 161 LYS B N 1
ATOM 2809 C CA . LYS B 1 161 ? 3.107 -8.508 -4.199 1 94.62 161 LYS B CA 1
ATOM 2810 C C . LYS B 1 161 ? 3.035 -7.141 -3.529 1 94.62 161 LYS B C 1
ATOM 2812 O O . LYS B 1 161 ? 3.631 -6.93 -2.471 1 94.62 161 LYS B O 1
ATOM 2817 N N . HIS B 1 162 ? 2.359 -6.246 -4.172 1 91.62 162 HIS B N 1
ATOM 2818 C CA . HIS B 1 162 ? 2.139 -4.953 -3.533 1 91.62 162 HIS B CA 1
ATOM 2819 C C . HIS B 1 162 ? 1.342 -5.105 -2.242 1 91.62 162 HIS B C 1
ATOM 2821 O O . HIS B 1 162 ? 1.661 -4.473 -1.231 1 91.62 162 HIS B O 1
ATOM 2827 N N . GLY B 1 163 ? 0.295 -5.871 -2.352 1 92.19 163 GLY B N 1
ATOM 2828 C CA . GLY B 1 163 ? -0.467 -6.164 -1.147 1 92.19 163 GLY B CA 1
ATOM 2829 C C . GLY B 1 163 ? 0.377 -6.766 -0.039 1 92.19 163 GLY B C 1
ATOM 2830 O O . GLY B 1 163 ? 0.199 -6.43 1.135 1 92.19 163 GLY B O 1
ATOM 2831 N N . LEU B 1 164 ? 1.313 -7.559 -0.394 1 93.38 164 LEU B N 1
ATOM 2832 C CA . LEU B 1 164 ? 2.193 -8.203 0.574 1 93.38 164 LEU B CA 1
ATOM 2833 C C . LEU B 1 164 ? 3.117 -7.184 1.232 1 93.38 164 LEU B C 1
ATOM 2835 O O . LEU B 1 164 ? 3.398 -7.277 2.43 1 93.38 164 LEU B O 1
ATOM 2839 N N . ALA B 1 165 ? 3.621 -6.285 0.462 1 90.69 165 ALA B N 1
ATOM 2840 C CA . ALA B 1 165 ? 4.469 -5.227 1.002 1 90.69 165 ALA B CA 1
ATOM 2841 C C . ALA B 1 165 ? 3.727 -4.41 2.055 1 90.69 165 ALA B C 1
ATOM 2843 O O . ALA B 1 165 ? 4.266 -4.133 3.131 1 90.69 165 ALA B O 1
ATOM 2844 N N . ALA B 1 166 ? 2.504 -4.086 1.78 1 87.5 166 ALA B N 1
ATOM 2845 C CA . ALA B 1 166 ? 1.678 -3.355 2.738 1 87.5 166 ALA B CA 1
ATOM 2846 C C . ALA B 1 166 ? 1.38 -4.207 3.969 1 87.5 166 ALA B C 1
ATOM 2848 O O . ALA B 1 166 ? 1.486 -3.732 5.102 1 87.5 166 ALA B O 1
ATOM 2849 N N . ALA B 1 167 ? 1.065 -5.426 3.758 1 90.25 167 ALA B N 1
ATOM 2850 C CA . ALA B 1 167 ? 0.718 -6.348 4.836 1 90.25 167 ALA B CA 1
ATOM 2851 C C . ALA B 1 167 ? 1.891 -6.535 5.793 1 90.25 167 ALA B C 1
ATOM 2853 O O . ALA B 1 167 ? 1.696 -6.66 7.008 1 90.25 167 ALA B O 1
ATOM 2854 N N . SER B 1 168 ? 3.043 -6.57 5.262 1 90.75 168 SER B N 1
ATOM 2855 C CA . SER B 1 168 ? 4.23 -6.816 6.074 1 90.75 168 SER B CA 1
ATOM 2856 C C . SER B 1 168 ? 4.406 -5.734 7.137 1 90.75 168 SER B C 1
ATOM 2858 O O . SER B 1 168 ? 5.105 -5.941 8.133 1 90.75 168 SER B O 1
ATOM 2860 N N . ARG B 1 169 ? 3.738 -4.617 6.934 1 85.94 169 ARG B N 1
ATOM 2861 C CA . ARG B 1 169 ? 3.865 -3.5 7.863 1 85.94 169 ARG B CA 1
ATOM 2862 C C . ARG B 1 169 ? 2.852 -3.615 9 1 85.94 169 ARG B C 1
ATOM 2864 O O . ARG B 1 169 ? 3.096 -3.141 10.109 1 85.94 169 ARG B O 1
ATOM 2871 N N . VAL B 1 170 ? 1.701 -4.254 8.75 1 86.88 170 VAL B N 1
ATOM 2872 C CA . VAL B 1 170 ? 0.602 -4.012 9.672 1 86.88 170 VAL B CA 1
ATOM 2873 C C . VAL B 1 170 ? -0.08 -5.328 10.031 1 86.88 170 VAL B C 1
ATOM 2875 O O . VAL B 1 170 ? -0.814 -5.41 11.016 1 86.88 170 VAL B O 1
ATOM 2878 N N . ASN B 1 171 ? 0.158 -6.395 9.266 1 91.06 171 ASN B N 1
ATOM 2879 C CA . ASN B 1 171 ? -0.555 -7.645 9.492 1 91.06 171 ASN B CA 1
ATOM 2880 C C . ASN B 1 171 ? 0.3 -8.648 10.266 1 91.06 171 ASN B C 1
ATOM 2882 O O . ASN B 1 171 ? 1.526 -8.531 10.289 1 91.06 171 ASN B O 1
ATOM 2886 N N . SER B 1 172 ? -0.346 -9.57 10.891 1 91.94 172 SER B N 1
ATOM 2887 C CA . SER B 1 172 ? 0.345 -10.609 11.648 1 91.94 172 SER B CA 1
ATOM 2888 C C . SER B 1 172 ? 0.998 -11.625 10.719 1 91.94 172 SER B C 1
ATOM 2890 O O . SER B 1 172 ? 0.667 -11.695 9.531 1 91.94 172 SER B O 1
ATOM 2892 N N . ARG B 1 173 ? 1.923 -12.422 11.328 1 93.06 173 ARG B N 1
ATOM 2893 C CA . ARG B 1 173 ? 2.588 -13.484 10.578 1 93.06 173 ARG B CA 1
ATOM 2894 C C . ARG B 1 173 ? 1.576 -14.477 10.023 1 93.06 173 ARG B C 1
ATOM 2896 O O . ARG B 1 173 ? 1.697 -14.922 8.875 1 93.06 173 ARG B O 1
ATOM 2903 N N . GLU B 1 174 ? 0.58 -14.82 10.766 1 95 174 GLU B N 1
ATOM 2904 C CA . GLU B 1 174 ? -0.444 -15.773 10.344 1 95 174 GLU B CA 1
ATOM 2905 C C . GLU B 1 174 ? -1.253 -15.227 9.172 1 95 174 GLU B C 1
ATOM 2907 O O . GLU B 1 174 ? -1.524 -15.953 8.211 1 95 174 GLU B O 1
ATOM 2912 N N . GLU B 1 175 ? -1.667 -14.039 9.242 1 95 175 GLU B N 1
ATOM 2913 C CA . GLU B 1 175 ? -2.426 -13.422 8.156 1 95 175 GLU B CA 1
ATOM 2914 C C . GLU B 1 175 ? -1.608 -13.375 6.867 1 95 175 GLU B C 1
ATOM 2916 O O . GLU B 1 175 ? -2.143 -13.602 5.777 1 95 175 GLU B O 1
ATOM 2921 N N . ILE B 1 176 ? -0.36 -13.094 7.027 1 96.25 176 ILE B N 1
ATOM 2922 C CA . ILE B 1 176 ? 0.545 -13.023 5.887 1 96.25 176 ILE B CA 1
ATOM 2923 C C . ILE B 1 176 ? 0.679 -14.398 5.25 1 96.25 176 ILE B C 1
ATOM 2925 O O . ILE B 1 176 ? 0.623 -14.539 4.023 1 96.25 176 ILE B O 1
ATOM 2929 N N . GLU B 1 177 ? 0.835 -15.406 6.066 1 96.69 177 GLU B N 1
ATOM 2930 C CA . GLU B 1 177 ? 0.933 -16.766 5.555 1 96.69 177 GLU B CA 1
ATOM 2931 C C . GLU B 1 177 ? -0.355 -17.188 4.852 1 96.69 177 GLU B C 1
ATOM 2933 O O . GLU B 1 177 ? -0.312 -17.797 3.783 1 96.69 177 GLU B O 1
ATOM 2938 N N . ASP B 1 178 ? -1.493 -16.891 5.426 1 95.88 178 ASP B N 1
ATOM 2939 C CA . ASP B 1 178 ? -2.775 -17.156 4.781 1 95.88 178 ASP B CA 1
ATOM 2940 C C . ASP B 1 178 ? -2.838 -16.5 3.398 1 95.88 178 ASP B C 1
ATOM 2942 O O . ASP B 1 178 ? -3.289 -17.125 2.436 1 95.88 178 ASP B O 1
ATOM 2946 N N . TYR B 1 179 ? -2.404 -15.297 3.322 1 96.31 179 TYR B N 1
ATOM 2947 C CA . TYR B 1 179 ? -2.434 -14.547 2.074 1 96.31 179 TYR B CA 1
ATOM 2948 C C . TYR B 1 179 ? -1.563 -15.211 1.015 1 96.31 179 TYR B C 1
ATOM 2950 O O . TYR B 1 179 ? -2.004 -15.414 -0.119 1 96.31 179 TYR B O 1
ATOM 2958 N N . ILE B 1 180 ? -0.339 -15.547 1.464 1 97.06 180 ILE B N 1
ATOM 2959 C CA . ILE B 1 180 ? 0.579 -16.156 0.51 1 97.06 180 ILE B CA 1
ATOM 2960 C C . ILE B 1 180 ? 0.022 -17.516 0.049 1 97.06 180 ILE B C 1
ATOM 2962 O O . ILE B 1 180 ? -0.061 -17.781 -1.152 1 97.06 180 ILE B O 1
ATOM 2966 N N . GLU B 1 181 ? -0.421 -18.344 0.913 1 96.31 181 GLU B N 1
ATOM 2967 C CA . GLU B 1 181 ? -0.904 -19.672 0.568 1 96.31 181 GLU B CA 1
ATOM 2968 C C . GLU B 1 181 ? -2.139 -19.594 -0.324 1 96.31 181 GLU B C 1
ATOM 2970 O O . GLU B 1 181 ? -2.248 -20.344 -1.305 1 96.31 181 GLU B O 1
ATOM 2975 N N . MET B 1 182 ? -3.016 -18.703 -0.016 1 94.5 182 MET B N 1
ATOM 2976 C CA . MET B 1 182 ? -4.23 -18.562 -0.812 1 94.5 182 MET B CA 1
ATOM 2977 C C . MET B 1 182 ? -3.916 -18.016 -2.197 1 94.5 182 MET B C 1
ATOM 2979 O O . MET B 1 182 ? -4.574 -18.359 -3.178 1 94.5 182 MET B O 1
ATOM 2983 N N . THR B 1 183 ? -2.963 -17.094 -2.264 1 95.44 183 THR B N 1
ATOM 2984 C CA . THR B 1 183 ? -2.539 -16.516 -3.535 1 95.44 183 THR B CA 1
ATOM 2985 C C . THR B 1 183 ? -2.146 -17.609 -4.523 1 95.44 183 THR B C 1
ATOM 2987 O O . THR B 1 183 ? -2.436 -17.5 -5.719 1 95.44 183 THR B O 1
ATOM 2990 N N . PHE B 1 184 ? -1.585 -18.688 -4.047 1 95.38 184 PHE B N 1
ATOM 2991 C CA . PHE B 1 184 ? -0.991 -19.672 -4.945 1 95.38 184 PHE B CA 1
ATOM 2992 C C . PHE B 1 184 ? -1.858 -20.922 -5.027 1 95.38 184 PHE B C 1
ATOM 2994 O O . PHE B 1 184 ? -1.484 -21.906 -5.672 1 95.38 184 PHE B O 1
ATOM 3001 N N . THR B 1 185 ? -3.029 -21.078 -4.391 1 87.44 185 THR B N 1
ATOM 3002 C CA . THR B 1 185 ? -3.938 -22.203 -4.523 1 87.44 185 THR B CA 1
ATOM 3003 C C . THR B 1 185 ? -4.387 -22.375 -5.973 1 87.44 185 THR B C 1
ATOM 3005 O O . THR B 1 185 ? -4.723 -23.484 -6.398 1 87.44 185 THR B O 1
ATOM 3008 N N . LYS B 1 186 ? -4.332 -21.375 -6.777 1 69.38 186 LYS B N 1
ATOM 3009 C CA . LYS B 1 186 ? -4.805 -21.703 -8.117 1 69.38 186 LYS B CA 1
ATOM 3010 C C . LYS B 1 186 ? -3.945 -21.031 -9.188 1 69.38 186 LYS B C 1
ATOM 3012 O O . LYS B 1 186 ? -4.438 -20.703 -10.266 1 69.38 186 LYS B O 1
ATOM 3017 N N . ILE B 1 187 ? -2.9 -20.766 -8.758 1 81.62 187 ILE B N 1
ATOM 3018 C CA . ILE B 1 187 ? -1.938 -20.406 -9.789 1 81.62 187 ILE B CA 1
ATOM 3019 C C . ILE B 1 187 ? -1.241 -21.656 -10.312 1 81.62 187 ILE B C 1
ATOM 3021 O O . ILE B 1 187 ? -0.962 -22.594 -9.547 1 81.62 187 ILE B O 1
#

Radius of gyration: 22.22 Å; Cα contacts (8 Å, |Δi|>4): 416; chains: 2; bounding box: 72×62×44 Å

Organism: Cyclobacterium marinum (strain ATCC 25205 / DSM 745 / LMG 13164 / NCIMB 1802) (NCBI:txid880070)

InterPro domains:
  IPR001647 DNA-binding HTH domain, TetR-type [PF00440] (13-56)
  IPR001647 DNA-binding HTH domain, TetR-type [PS50977] (6-66)
  IPR009057 Homedomain-like superfamily [SSF46689] (1-71)
  IPR036271 Tetracyclin repressor-like, C-terminal domain superfamily [SSF48498] (79-184)

Nearest PDB structures (foldseek):
  2i10-assembly1_A  TM=5.972E-01  e=3.989E-05  Rhodococcus jostii RHA1
  7xy5-assembly1_A  TM=6.837E-01  e=1.360E-03  Vibrio cholerae
  2pbx-assembly1_A  TM=6.660E-01  e=3.703E-03  Vibrio cholerae 2740-80
  7xyi-assembly1_A  TM=6.261E-01  e=2.192E-03  Vibrio cholerae
  6d7r-assembly1_B  TM=6.460E-01  e=3.210E-03  Vibrio cholerae

pLDDT: mean 91.11, std 8.19, range [38.75, 98.06]

Sequence (374 aa):
MARKKEYREEEVIDKAMRLFWRNGYERTSMQMLEKVMGINKFSIYSSFGSKRGVFLQSLNCYQSTVGAMFEKFKKASNGVEDIKQFFYDSVAICAEEGNVKGCLLTNTYNEFSESDDPEIKTQVMAFMDNLKLLFLEKLRIGSNKEESLLLKQANFLVIAKHGLAAASRVNSREEIEDYIEMTFTKIMARKKEYREEEVIDKAMRLFWRNGYERTSMQMLEKVMGINKFSIYSSFGSKRGVFLQSLNCYQSTVGAMFEKFKKASNGVEDIKQFFYDSVAICAEEGNVKGCLLTNTYNEFSESDDPEIKTQVMAFMDNLKLLFLEKLRIGSNKEESLLLKQANFLVIAKHGLAAASRVNSREEIEDYIEMTFTKI